Protein AF-A0A7Y2RGW2-F1 (afdb_monomer)

Sequence (278 aa):
TKELFIKDKVDNDNQGFDALFLGTKSKTKTFSYKGVERTVNTKHEGIRGIRLSQHLSGTGTTEFWDSTENKWSLNAWLSKYRTLDDNGTRLTLGNGTGSLITSSNINSIDVCKPTHVVIALGMNDGGTLAQYKQMIDTIRAEFPEVIIGIVVMPVAGTYFPSLHPNCSPNSIFWNNHDNIISKRNQQYNLLKMLQENYPETEEENNVYVIPFFHTAPTAESIAGRKSNLPDADYSSALGSQHFEHFGWGANIHTNGLGHINWGYQLYSWIKWTIAKFV

Secondary structure (DSSP, 8-state):
-HHHHHHHHHHTTT-S---PPPBSEEEEEEEEETTEEEEEEEEE---TT--HHHHHHT-SS-TTEETTTTEE-HHHHHHHH--B-TTSPBPPTTTT--TT--TTTTTT-B----SEEEE---TTT---HHHHHHHHHHHHHH-TT-EEEEE---SS-B--TTT-TTS-TTSHHHH--SSS--HHHHHHHHHHHHHHHS-GGGGGGTEEEE-HHHHSBHHHHBSEEE---GGGGS--TTS-TTEEE-SS-TTT-B-HHHHHHHHHHHHHHHHHHHHTT-

Nearest PDB structures (foldseek):
  1ese-assembly1_A  TM=5.613E-01  e=4.671E-02  Streptomyces scabiei
  6aim-assembly1_A  TM=2.314E-01  e=2.199E+00  Saccharomyces cerevisiae S288C
  6rla-assembly1_B  TM=2.923E-01  e=5.324E+00  Homo sapiens
  6sc2-assembly1_A  TM=2.923E-01  e=5.324E+00  Homo sapiens
  6sc2-assembly1_B  TM=2.923E-01  e=5.324E+00  Homo sapiens

InterPro domains:
  IPR036514 SGNH hydrolase superfamily [G3DSA:3.40.50.1110] (53-275)

Foldseek 3Di:
DQVVQVLVCVVVVNDDDHDAAFALDKDKDWDDDPRDIDIDIHHDDDDPLDALVCLAQVPDPHLQADPVVRGRAPVSNQQAAPQAEPVQHGDDPPGSGHPPDDPVRSVNGRDYDAQEDEAAHQLNPGDDPVSVVRVVVRCCVRPVRHAYEYEQAALFADDDCVVCVLADCQACLNDVPDPPDQSRVSSVVNLVNCCVVCPPVCVVSNYYHQPLRHQQPGVQFFQWAFDPDPCLVDDDPRSNRRIGHHDDDSSRHTHPRSVVRVVVSVVVVVRVVVVVVD

Structure (mmCIF, N/CA/C/O backbone):
data_AF-A0A7Y2RGW2-F1
#
_entry.id   AF-A0A7Y2RGW2-F1
#
loop_
_atom_site.group_PDB
_atom_site.id
_atom_site.type_symbol
_atom_site.label_atom_id
_atom_site.label_alt_id
_atom_site.label_comp_id
_atom_site.label_asym_id
_atom_site.label_entity_id
_atom_site.label_seq_id
_atom_site.pdbx_PDB_ins_code
_atom_site.Cartn_x
_atom_site.Cartn_y
_atom_site.Cartn_z
_atom_site.occupancy
_atom_site.B_iso_or_equiv
_atom_site.auth_seq_id
_atom_site.auth_comp_id
_atom_site.auth_asym_id
_atom_site.auth_atom_id
_atom_site.pdbx_PDB_model_num
ATOM 1 N N . THR A 1 1 ? -6.158 -8.650 -3.470 1.00 90.81 1 THR A N 1
ATOM 2 C CA . THR A 1 1 ? -5.905 -8.919 -2.039 1.00 90.81 1 THR A CA 1
ATOM 3 C C . THR A 1 1 ? -7.166 -9.319 -1.284 1.00 90.81 1 THR A C 1
ATOM 5 O O . THR A 1 1 ? -7.289 -10.499 -1.017 1.00 90.81 1 THR A O 1
ATOM 8 N N . LYS A 1 2 ? -8.148 -8.438 -1.005 1.00 93.75 2 LYS A N 1
ATOM 9 C CA . LYS A 1 2 ? -9.373 -8.813 -0.244 1.00 93.75 2 LYS A CA 1
ATOM 10 C C . LYS A 1 2 ? -10.148 -10.010 -0.819 1.00 93.75 2 LYS A C 1
ATOM 12 O O . LYS A 1 2 ? -10.588 -10.873 -0.075 1.00 93.75 2 LYS A O 1
ATOM 17 N N . GLU A 1 3 ? -10.259 -10.085 -2.146 1.00 94.62 3 GLU A N 1
ATOM 18 C CA . GLU A 1 3 ? -10.842 -11.244 -2.840 1.00 94.62 3 GLU A CA 1
ATOM 19 C C . GLU A 1 3 ? -10.151 -12.570 -2.467 1.00 94.62 3 GLU A C 1
ATOM 21 O O . GLU A 1 3 ? -10.830 -13.579 -2.328 1.00 94.62 3 GLU A O 1
ATOM 26 N N . LEU A 1 4 ? -8.828 -12.572 -2.268 1.00 95.12 4 LEU A N 1
ATOM 27 C CA . LEU A 1 4 ? -8.057 -13.775 -1.932 1.00 95.12 4 LEU A CA 1
ATOM 28 C C . LEU A 1 4 ? -8.341 -14.242 -0.499 1.00 95.12 4 LEU A C 1
ATOM 30 O O . LEU A 1 4 ? -8.597 -15.419 -0.305 1.00 95.12 4 LEU A O 1
ATOM 34 N N . PHE A 1 5 ? -8.428 -13.323 0.471 1.00 95.25 5 PHE A N 1
ATOM 35 C CA . PHE A 1 5 ? -8.866 -13.658 1.837 1.00 95.25 5 PHE A CA 1
ATOM 36 C C . PHE A 1 5 ? -10.265 -14.290 1.864 1.00 95.25 5 PHE A C 1
ATOM 38 O O . PHE A 1 5 ? -10.515 -15.233 2.606 1.00 95.25 5 PHE A O 1
ATOM 45 N N . ILE A 1 6 ? -11.180 -13.812 1.018 1.00 94.75 6 ILE A N 1
ATOM 46 C CA . ILE A 1 6 ? -12.520 -14.403 0.912 1.00 94.75 6 ILE A CA 1
ATOM 47 C C . ILE A 1 6 ? -12.467 -15.805 0.301 1.00 94.75 6 ILE A C 1
ATOM 49 O O . ILE A 1 6 ? -13.172 -16.690 0.780 1.00 94.75 6 ILE A O 1
ATOM 53 N N . LYS A 1 7 ? -11.660 -16.015 -0.747 1.00 95.12 7 LYS A N 1
ATOM 54 C CA . LYS A 1 7 ? -11.477 -17.347 -1.345 1.00 95.12 7 LYS A CA 1
ATOM 55 C C . LYS A 1 7 ? -10.909 -18.327 -0.322 1.00 95.12 7 LYS A C 1
ATOM 57 O O . LYS A 1 7 ? -11.505 -19.380 -0.143 1.00 95.12 7 LYS A O 1
ATOM 62 N N . ASP A 1 8 ? -9.886 -17.921 0.425 1.00 94.81 8 ASP A N 1
ATOM 63 C CA . ASP A 1 8 ? -9.309 -18.707 1.519 1.00 94.81 8 ASP A CA 1
ATOM 64 C C . ASP A 1 8 ? -10.347 -19.136 2.553 1.00 94.81 8 ASP A C 1
ATOM 66 O O . ASP A 1 8 ? -10.422 -20.311 2.895 1.00 94.81 8 ASP A O 1
ATOM 70 N N . LYS A 1 9 ? -11.182 -18.203 3.030 1.00 93.88 9 LYS A N 1
ATOM 71 C CA . LYS A 1 9 ? -12.251 -18.536 3.981 1.00 93.88 9 LYS A CA 1
ATOM 72 C C . LYS A 1 9 ? -13.235 -19.529 3.375 1.00 93.88 9 LYS A C 1
ATOM 74 O O . LYS A 1 9 ? -13.605 -20.494 4.027 1.00 93.88 9 LYS A O 1
ATOM 79 N N . VAL A 1 10 ? -13.642 -19.328 2.122 1.00 94.94 10 VAL A N 1
ATOM 80 C CA . VAL A 1 10 ? -14.536 -20.261 1.413 1.00 94.94 10 VAL A CA 1
ATOM 81 C C . VAL A 1 10 ? -13.891 -21.638 1.208 1.00 94.94 10 VAL A C 1
ATOM 83 O O . VAL A 1 10 ? -14.595 -22.645 1.143 1.00 94.94 10 VAL A O 1
ATOM 86 N N . ASP A 1 11 ? -12.570 -21.701 1.081 1.00 95.69 11 ASP A N 1
ATOM 87 C CA . ASP A 1 11 ? -11.820 -22.951 0.965 1.00 95.69 11 ASP A CA 1
ATOM 88 C C . ASP A 1 11 ? -11.615 -23.657 2.308 1.00 95.69 11 ASP A C 1
ATOM 90 O O . ASP A 1 11 ? -11.359 -24.857 2.316 1.00 95.69 11 ASP A O 1
ATOM 94 N N . ASN A 1 12 ? -11.804 -22.944 3.418 1.00 94.75 12 ASN A N 1
ATOM 95 C CA . ASN A 1 12 ? -11.597 -23.425 4.778 1.00 94.75 12 ASN A CA 1
ATOM 96 C C . ASN A 1 12 ? -12.884 -23.345 5.624 1.00 94.75 12 ASN A C 1
ATOM 98 O O . ASN A 1 12 ? -12.873 -22.844 6.745 1.00 94.75 12 ASN A O 1
ATOM 102 N N . ASP A 1 13 ? -14.023 -23.762 5.061 1.00 94.44 13 ASP A N 1
ATOM 103 C CA . ASP A 1 13 ? -15.325 -23.842 5.750 1.00 94.44 13 ASP A CA 1
ATOM 104 C C . ASP A 1 13 ? -15.770 -22.541 6.453 1.00 94.44 13 ASP A C 1
ATOM 106 O O . ASP A 1 13 ? -16.363 -22.537 7.531 1.00 94.44 13 ASP A O 1
ATOM 110 N N . ASN A 1 14 ? -15.497 -21.404 5.809 1.00 91.44 14 ASN A N 1
ATOM 111 C CA . ASN A 1 14 ? -15.703 -20.034 6.296 1.00 91.44 14 ASN A CA 1
ATOM 112 C C . ASN A 1 14 ? -14.871 -19.643 7.531 1.00 91.44 14 ASN A C 1
ATOM 114 O O . ASN A 1 14 ? -15.116 -18.585 8.118 1.00 91.44 14 ASN A O 1
ATOM 118 N N . GLN A 1 15 ? -13.855 -20.429 7.887 1.00 90.88 15 GLN A N 1
ATOM 119 C CA . GLN A 1 15 ? -12.881 -20.111 8.928 1.00 90.88 15 GLN A CA 1
ATOM 120 C C . GLN A 1 15 ? -11.637 -19.432 8.343 1.00 90.88 15 GLN A C 1
ATOM 122 O O . GLN A 1 15 ? -11.197 -19.737 7.235 1.00 90.88 15 GLN A O 1
ATOM 127 N N . GLY A 1 16 ? -11.031 -18.521 9.105 1.00 86.88 16 GLY A N 1
ATOM 128 C CA . GLY A 1 16 ? -9.801 -17.824 8.726 1.00 86.88 16 GLY A CA 1
ATOM 129 C C . GLY A 1 16 ? -9.876 -16.317 8.949 1.00 86.88 16 GLY A C 1
ATOM 130 O O . GLY A 1 16 ? -10.818 -15.805 9.554 1.00 86.88 16 GLY A O 1
ATOM 131 N N . PHE A 1 17 ? -8.868 -15.606 8.448 1.00 87.94 17 PHE A N 1
ATOM 132 C CA . PHE A 1 17 ? -8.722 -14.167 8.654 1.00 87.94 17 PHE A CA 1
ATOM 133 C C . PHE A 1 17 ? -9.550 -13.346 7.665 1.00 87.94 17 PHE A C 1
ATOM 135 O O . PHE A 1 17 ? -9.605 -13.648 6.471 1.00 87.94 17 PHE A O 1
ATOM 142 N N . ASP A 1 18 ? -10.134 -12.256 8.158 1.00 86.19 18 ASP A N 1
ATOM 143 C CA . ASP A 1 18 ? -10.669 -11.189 7.319 1.00 86.19 18 ASP A CA 1
ATOM 144 C C . ASP A 1 18 ? -9.624 -10.091 7.110 1.00 86.19 18 ASP A C 1
ATOM 146 O O . ASP A 1 18 ? -8.778 -9.832 7.962 1.00 86.19 18 ASP A O 1
ATOM 150 N N . ALA A 1 19 ? -9.709 -9.411 5.965 1.00 90.56 19 ALA A N 1
ATOM 151 C CA . ALA A 1 19 ? -8.876 -8.254 5.664 1.00 90.56 19 ALA A CA 1
ATOM 152 C C . ALA A 1 19 ? -9.739 -7.007 5.460 1.00 90.56 19 ALA A C 1
ATOM 154 O O . ALA A 1 19 ? -10.485 -6.882 4.474 1.00 90.56 19 ALA A O 1
ATOM 155 N N . LEU A 1 20 ? -9.598 -6.062 6.386 1.00 92.56 20 LEU A N 1
ATOM 156 C CA . LEU A 1 20 ? -10.153 -4.724 6.277 1.00 92.56 20 LEU A CA 1
ATOM 157 C C . LEU A 1 20 ? -9.101 -3.789 5.672 1.00 92.56 20 LEU A C 1
ATOM 159 O O . LEU A 1 20 ? -7.997 -3.656 6.187 1.00 92.56 20 LEU A O 1
ATOM 163 N N . PHE A 1 21 ? -9.453 -3.141 4.563 1.00 94.25 21 PHE A N 1
ATOM 164 C CA . PHE A 1 21 ? -8.614 -2.116 3.947 1.00 94.25 21 PHE A CA 1
ATOM 165 C C . PHE A 1 21 ? -9.138 -0.757 4.370 1.00 94.25 21 PHE A C 1
ATOM 167 O O . PHE A 1 21 ? -10.346 -0.537 4.286 1.00 94.25 21 PHE A O 1
ATOM 174 N N . LEU A 1 22 ? -8.233 0.120 4.798 1.00 95.50 22 LEU A N 1
ATOM 175 C CA . LEU A 1 22 ? -8.578 1.392 5.416 1.00 95.50 22 LEU A CA 1
ATOM 176 C C . LEU A 1 22 ? -8.459 2.547 4.419 1.00 95.50 22 LEU A C 1
ATOM 178 O O . LEU A 1 22 ? -7.581 2.542 3.553 1.00 95.50 22 LEU A O 1
ATOM 182 N N . GLY A 1 23 ? -9.351 3.532 4.508 1.00 94.81 23 GLY A N 1
ATOM 183 C CA . GLY A 1 23 ? -9.359 4.645 3.563 1.00 94.81 23 GLY A CA 1
ATOM 184 C C . GLY A 1 23 ? -10.665 5.421 3.479 1.00 94.81 23 GLY A C 1
ATOM 185 O O . GLY A 1 23 ? -11.739 4.921 3.822 1.00 94.81 23 GLY A O 1
ATOM 186 N N . THR A 1 24 ? -10.566 6.627 2.922 1.00 93.25 24 THR A N 1
ATOM 187 C CA . THR A 1 24 ? -11.726 7.459 2.566 1.00 93.25 24 THR A CA 1
ATOM 188 C C . THR A 1 24 ? -12.242 7.172 1.153 1.00 93.25 24 THR A C 1
ATOM 190 O O . THR A 1 24 ? -13.408 7.413 0.841 1.00 93.25 24 THR A O 1
ATOM 193 N N . LYS A 1 25 ? -11.394 6.609 0.284 1.00 92.31 25 LYS A N 1
ATOM 194 C CA . LYS A 1 25 ? -11.722 6.274 -1.109 1.00 92.31 25 LYS A CA 1
ATOM 195 C C . LYS A 1 25 ? -12.093 4.812 -1.205 1.00 92.31 25 LYS A C 1
ATOM 197 O O . LYS A 1 25 ? -11.559 3.990 -0.468 1.00 92.31 25 LYS A O 1
ATOM 202 N N . SER A 1 26 ? -12.971 4.457 -2.142 1.00 93.06 26 SER A N 1
ATOM 203 C CA . SER A 1 26 ? -13.419 3.073 -2.291 1.00 93.06 26 SER A CA 1
ATOM 204 C C . SER A 1 26 ? -13.401 2.571 -3.730 1.00 93.06 26 SER A C 1
ATOM 206 O O . SER A 1 26 ? -13.488 3.332 -4.696 1.00 93.06 26 SER A O 1
ATOM 208 N N . LYS A 1 27 ? -13.264 1.252 -3.860 1.00 91.75 27 LYS A N 1
ATOM 209 C CA . LYS A 1 27 ? -13.467 0.504 -5.100 1.00 91.75 27 LYS A CA 1
ATOM 210 C C . LYS A 1 27 ? -14.294 -0.734 -4.795 1.00 91.75 27 LYS A C 1
ATOM 212 O O . LYS A 1 27 ? -14.083 -1.381 -3.770 1.00 91.75 27 LYS A O 1
ATOM 217 N N . THR A 1 28 ? -15.206 -1.051 -5.707 1.00 93.81 28 THR A N 1
ATOM 218 C CA . THR A 1 28 ? -16.066 -2.230 -5.626 1.00 93.81 28 THR A CA 1
ATOM 219 C C . THR A 1 28 ? -15.807 -3.134 -6.819 1.00 93.81 28 THR A C 1
ATOM 221 O O . THR A 1 28 ? -15.631 -2.651 -7.938 1.00 93.81 28 THR A O 1
ATOM 224 N N . LYS A 1 29 ? -15.794 -4.441 -6.577 1.00 93.44 29 LYS A N 1
ATOM 225 C CA . LYS A 1 29 ? -15.751 -5.475 -7.608 1.00 93.44 29 LYS A CA 1
ATOM 226 C C . LYS A 1 29 ? -16.685 -6.612 -7.208 1.00 93.44 29 LYS A C 1
ATOM 228 O O . LYS A 1 29 ? -16.725 -6.986 -6.038 1.00 93.44 29 LYS A O 1
ATOM 233 N N . THR A 1 30 ? -17.363 -7.188 -8.188 1.00 96.44 30 THR A N 1
ATOM 234 C CA . THR A 1 30 ? -18.119 -8.433 -8.034 1.00 96.44 30 THR A CA 1
ATOM 235 C C . THR A 1 30 ? -17.354 -9.571 -8.703 1.00 96.44 30 THR A C 1
ATOM 237 O O . THR A 1 30 ? -16.711 -9.373 -9.736 1.00 96.44 30 THR A O 1
ATOM 240 N N . PHE A 1 31 ? -17.360 -10.751 -8.090 1.00 94.94 31 PHE A N 1
ATOM 241 C CA . PHE A 1 31 ? -16.740 -11.959 -8.630 1.00 94.94 31 PHE A CA 1
ATOM 242 C C . PHE A 1 31 ? -17.535 -13.199 -8.218 1.00 94.94 31 PHE A C 1
ATOM 244 O O . PHE A 1 31 ? -18.199 -13.209 -7.185 1.00 94.94 31 PHE A O 1
ATOM 251 N N . SER A 1 32 ? -17.439 -14.263 -9.012 1.00 97.06 32 SER A N 1
ATOM 252 C CA . SER A 1 32 ? -18.016 -15.568 -8.683 1.00 97.06 32 SER A CA 1
ATOM 253 C C . SER A 1 32 ? -16.927 -16.531 -8.221 1.00 97.06 32 SER A C 1
ATOM 255 O O . SER A 1 32 ? -15.864 -16.616 -8.837 1.00 97.06 32 SER A O 1
ATOM 257 N N . TYR A 1 33 ? -17.185 -17.264 -7.138 1.00 97.06 33 TYR A N 1
ATOM 258 C CA . TYR A 1 33 ? -16.298 -18.319 -6.643 1.00 97.06 33 TYR A CA 1
ATOM 259 C C . TYR A 1 33 ? -17.115 -19.461 -6.036 1.00 97.06 33 TYR A C 1
ATOM 261 O O . TYR A 1 33 ? -18.033 -19.209 -5.249 1.00 97.06 33 TYR A O 1
ATOM 269 N N . LYS A 1 34 ? -16.805 -20.703 -6.441 1.00 95.94 34 LYS A N 1
ATOM 270 C CA . LYS A 1 34 ? -17.571 -21.923 -6.113 1.00 95.94 34 LYS A CA 1
ATOM 271 C C . LYS A 1 34 ? -19.090 -21.750 -6.285 1.00 95.94 34 LYS A C 1
ATOM 273 O O . LYS A 1 34 ? -19.867 -22.037 -5.383 1.00 95.94 34 LYS A O 1
ATOM 278 N N . GLY A 1 35 ? -19.504 -21.214 -7.435 1.00 95.19 35 GLY A N 1
ATOM 279 C CA . GLY A 1 35 ? -20.920 -21.059 -7.796 1.00 95.19 35 GLY A CA 1
ATOM 280 C C . GLY A 1 35 ? -21.688 -19.962 -7.049 1.00 95.19 35 GLY A C 1
ATOM 281 O O . GLY A 1 35 ? -22.883 -19.818 -7.274 1.00 95.19 35 GLY A O 1
ATOM 282 N N . VAL A 1 36 ? -21.030 -19.175 -6.190 1.00 96.56 36 VAL A N 1
ATOM 283 C CA . VAL A 1 36 ? -21.671 -18.087 -5.437 1.00 96.56 36 VAL A CA 1
ATOM 284 C C . VAL A 1 36 ? -21.041 -16.746 -5.812 1.00 96.56 36 VAL A C 1
ATOM 286 O O . VAL A 1 36 ? -19.813 -16.591 -5.805 1.00 96.56 36 VAL A O 1
ATOM 289 N N . GLU A 1 37 ? -21.889 -15.772 -6.132 1.00 97.69 37 GLU A N 1
ATOM 290 C CA . GLU A 1 37 ? -21.484 -14.397 -6.407 1.00 97.69 37 GLU A CA 1
ATOM 291 C C . GLU A 1 37 ? -21.156 -13.658 -5.105 1.00 97.69 37 GLU A C 1
ATOM 293 O O . GLU A 1 37 ? -21.841 -13.798 -4.092 1.00 97.69 37 GLU A O 1
ATOM 298 N N . ARG A 1 38 ? -20.072 -12.882 -5.117 1.00 95.00 38 ARG A N 1
ATOM 299 C CA . ARG A 1 38 ? -19.617 -12.078 -3.983 1.00 95.00 38 ARG A CA 1
ATOM 300 C C . ARG A 1 38 ? -19.208 -10.695 -4.444 1.00 95.00 38 ARG A C 1
ATOM 302 O O . ARG A 1 38 ? -18.541 -10.535 -5.465 1.00 95.00 38 ARG A O 1
ATOM 309 N N . THR A 1 39 ? -19.531 -9.706 -3.623 1.00 95.06 39 THR A N 1
ATOM 310 C CA . THR A 1 39 ? -19.126 -8.316 -3.826 1.00 95.06 39 THR A CA 1
ATOM 311 C C . THR A 1 39 ? -18.072 -7.942 -2.797 1.00 95.06 39 THR A C 1
ATOM 313 O O . THR A 1 39 ? -18.271 -8.097 -1.595 1.00 95.06 39 THR A O 1
ATOM 316 N N . VAL A 1 40 ? -16.940 -7.425 -3.267 1.00 93.56 40 VAL A N 1
ATOM 317 C CA . VAL A 1 40 ? -15.887 -6.855 -2.425 1.00 93.56 40 VAL A CA 1
ATOM 318 C C . VAL A 1 40 ? -15.871 -5.348 -2.562 1.00 93.56 40 VAL A C 1
ATOM 320 O O . VAL A 1 40 ? -15.752 -4.820 -3.664 1.00 93.56 40 VAL A O 1
ATOM 323 N N . ASN A 1 41 ? -15.919 -4.660 -1.425 1.00 92.56 41 ASN A N 1
ATOM 324 C CA . ASN A 1 41 ? -15.543 -3.258 -1.317 1.00 92.56 41 ASN A CA 1
ATOM 325 C C . ASN A 1 41 ? -14.206 -3.156 -0.572 1.00 92.56 41 ASN A C 1
ATOM 327 O O . ASN A 1 41 ? -14.021 -3.775 0.483 1.00 92.56 41 ASN A O 1
ATOM 331 N N . THR A 1 42 ? -13.272 -2.402 -1.137 1.00 92.94 42 THR A N 1
ATOM 332 C CA . THR A 1 42 ? -11.979 -2.079 -0.524 1.00 92.94 42 THR A CA 1
ATOM 333 C C . THR A 1 42 ? -11.860 -0.578 -0.369 1.00 92.94 42 THR A C 1
ATOM 335 O O . THR A 1 42 ? -12.203 0.150 -1.310 1.00 92.94 42 THR A O 1
ATOM 338 N N . LYS A 1 43 ? -11.316 -0.121 0.761 1.00 93.94 43 LYS A N 1
ATOM 339 C CA . LYS A 1 43 ? -10.912 1.272 0.922 1.00 93.94 43 LYS A CA 1
ATOM 340 C C . LYS A 1 43 ? -9.424 1.459 0.665 1.00 93.94 43 LYS A C 1
ATOM 342 O O . LYS A 1 43 ? -8.667 0.495 0.645 1.00 93.94 43 LYS A O 1
ATOM 347 N N . HIS A 1 44 ? -9.029 2.686 0.382 1.00 91.25 44 HIS A N 1
ATOM 348 C CA . HIS A 1 44 ? -7.630 3.073 0.264 1.00 91.25 44 HIS A CA 1
ATOM 349 C C . HIS A 1 44 ? -7.496 4.568 0.512 1.00 91.25 44 HIS A C 1
ATOM 351 O O . HIS A 1 44 ? -8.447 5.329 0.310 1.00 91.25 44 HIS A O 1
ATOM 357 N N . GLU A 1 45 ? -6.294 4.980 0.887 1.00 89.00 45 GLU A N 1
ATOM 358 C CA . GLU A 1 45 ? -5.898 6.376 0.868 1.00 89.00 45 GLU A CA 1
ATOM 359 C C . GLU A 1 45 ? -4.738 6.539 -0.109 1.00 89.00 45 GLU A C 1
ATOM 361 O O . GLU A 1 45 ? -3.761 5.795 -0.071 1.00 89.00 45 GLU A O 1
ATOM 366 N N . GLY A 1 46 ? -4.878 7.463 -1.052 1.00 80.00 46 GLY A N 1
ATOM 367 C CA . GLY A 1 46 ? -3.905 7.614 -2.128 1.00 80.00 46 GLY A CA 1
ATOM 368 C C . GLY A 1 46 ? -4.152 8.881 -2.919 1.00 80.00 46 GLY A C 1
ATOM 369 O O . GLY A 1 46 ? -5.268 9.133 -3.374 1.00 80.00 46 GLY A O 1
ATOM 370 N N . ILE A 1 47 ? -3.117 9.696 -3.083 1.00 81.81 47 ILE A N 1
ATOM 371 C CA . ILE A 1 47 ? -3.204 10.988 -3.763 1.00 81.81 47 ILE A CA 1
ATOM 372 C C . ILE A 1 47 ? -2.409 10.891 -5.060 1.00 81.81 47 ILE A C 1
ATOM 374 O O . ILE A 1 47 ? -1.251 10.478 -5.085 1.00 81.81 47 ILE A O 1
ATOM 378 N N . ARG A 1 48 ? -3.054 11.229 -6.175 1.00 83.12 48 ARG A N 1
ATOM 379 C CA . ARG A 1 48 ? -2.424 11.145 -7.492 1.00 83.12 48 ARG A CA 1
ATOM 380 C C . ARG A 1 48 ? -1.311 12.185 -7.610 1.00 83.12 48 ARG A C 1
ATOM 382 O O . ARG A 1 48 ? -1.527 13.352 -7.310 1.00 83.12 48 ARG A O 1
ATOM 389 N N . GLY A 1 49 ? -0.157 11.759 -8.121 1.00 83.06 49 GLY A N 1
ATOM 390 C CA . GLY 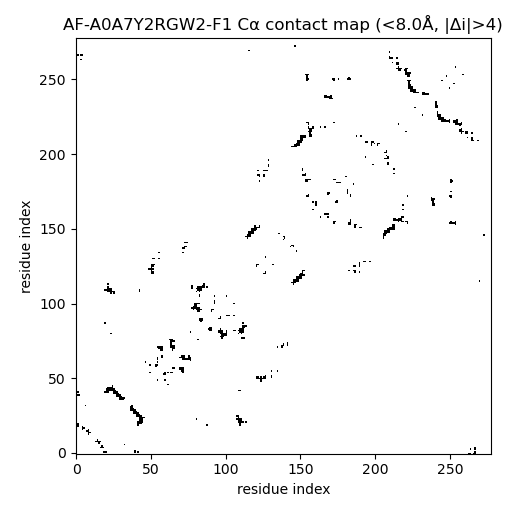A 1 49 ? 0.953 12.650 -8.476 1.00 83.06 49 GLY A CA 1
ATOM 391 C C . GLY A 1 49 ? 1.744 13.209 -7.293 1.00 83.06 49 GLY A C 1
ATOM 392 O O . GLY A 1 49 ? 2.622 14.037 -7.508 1.00 83.06 49 GLY A O 1
ATOM 393 N N . ILE A 1 50 ? 1.465 12.764 -6.065 1.00 86.75 50 ILE A N 1
ATOM 394 C CA . ILE A 1 50 ? 2.186 13.240 -4.887 1.00 86.75 50 ILE A CA 1
ATOM 395 C C . ILE A 1 50 ? 3.515 12.500 -4.707 1.00 86.75 50 ILE A C 1
ATOM 397 O O . ILE A 1 50 ? 3.620 11.291 -4.947 1.00 86.75 50 ILE A O 1
ATOM 401 N N . ARG A 1 51 ? 4.542 13.241 -4.301 1.00 89.50 51 ARG A N 1
ATOM 402 C CA . ARG A 1 51 ? 5.887 12.741 -3.994 1.00 89.50 51 ARG A CA 1
ATOM 403 C C . ARG A 1 51 ? 5.979 12.335 -2.522 1.00 89.50 51 ARG A C 1
ATOM 405 O O . ARG A 1 51 ? 5.246 12.860 -1.685 1.00 89.50 51 ARG A O 1
ATOM 412 N N . LEU A 1 52 ? 6.928 11.458 -2.184 1.00 91.06 52 LEU A N 1
ATOM 413 C CA . LEU A 1 52 ? 7.204 11.102 -0.784 1.00 91.06 52 LEU A CA 1
ATOM 414 C C . LEU A 1 52 ? 7.557 12.344 0.052 1.00 91.06 52 LEU A C 1
ATOM 416 O O . LEU A 1 52 ? 7.028 12.529 1.144 1.00 91.06 52 LEU A O 1
ATOM 420 N N . SER A 1 53 ? 8.383 13.237 -0.496 1.00 91.38 53 SER A N 1
ATOM 421 C CA . SER A 1 53 ? 8.742 14.502 0.153 1.00 91.38 53 SER A CA 1
ATOM 422 C C . SER A 1 53 ? 7.529 15.377 0.466 1.00 91.38 53 SER A C 1
ATOM 424 O O . SER A 1 53 ? 7.459 15.935 1.551 1.00 91.38 53 SER A O 1
ATOM 426 N N . GLN A 1 54 ? 6.556 15.448 -0.444 1.00 91.00 54 GLN A N 1
ATOM 427 C CA . GLN A 1 54 ? 5.334 16.236 -0.263 1.00 91.00 54 GLN A CA 1
ATOM 428 C C . GLN A 1 54 ? 4.436 15.671 0.838 1.00 91.00 54 GLN A C 1
ATOM 430 O O . GLN A 1 54 ? 3.859 16.438 1.605 1.00 91.00 54 GLN A O 1
ATOM 435 N N . HIS A 1 55 ? 4.357 14.340 0.955 1.00 89.06 55 HIS A N 1
ATOM 436 C CA . HIS A 1 55 ? 3.698 13.698 2.093 1.00 89.06 55 HIS A CA 1
ATOM 437 C C . HIS A 1 55 ? 4.349 14.092 3.422 1.00 89.06 55 HIS A C 1
ATOM 439 O O . HIS A 1 55 ? 3.635 14.390 4.374 1.00 89.06 55 HIS A O 1
ATOM 445 N N . LEU A 1 56 ? 5.683 14.108 3.476 1.00 91.88 56 LEU A N 1
ATOM 446 C CA . LEU A 1 56 ? 6.443 14.394 4.696 1.00 91.88 56 LEU A CA 1
ATOM 447 C C . LEU A 1 56 ? 6.473 15.874 5.079 1.00 91.88 56 LEU A C 1
ATOM 449 O O . LEU A 1 56 ? 6.587 16.182 6.259 1.00 91.88 56 LEU A O 1
ATOM 453 N N . SER A 1 57 ? 6.385 16.778 4.103 1.00 88.50 57 SER A N 1
ATOM 454 C CA . SER A 1 57 ? 6.399 18.228 4.324 1.00 88.50 57 SER A CA 1
ATOM 455 C C . SER A 1 57 ? 5.007 18.859 4.368 1.00 88.50 57 SER A C 1
ATOM 457 O O . SER A 1 57 ? 4.910 20.078 4.471 1.00 88.50 57 SER A O 1
ATOM 459 N N . GLY A 1 58 ? 3.941 18.073 4.179 1.00 82.81 58 GLY A N 1
ATOM 460 C CA . GLY A 1 58 ? 2.564 18.574 4.179 1.00 82.81 58 GLY A CA 1
ATOM 461 C C . GLY A 1 58 ? 2.219 19.483 3.004 1.00 82.81 58 GLY A C 1
ATOM 462 O O . GLY A 1 58 ? 1.210 20.185 3.036 1.00 82.81 58 GLY A O 1
ATOM 463 N N . THR A 1 59 ? 3.050 19.504 1.958 1.00 75.75 59 THR A N 1
ATOM 464 C CA . THR A 1 59 ? 2.831 20.373 0.800 1.00 75.75 59 THR A CA 1
ATOM 465 C C . THR A 1 59 ? 1.887 19.673 -0.177 1.00 75.75 59 THR A C 1
ATOM 467 O O . THR A 1 59 ? 2.276 18.796 -0.944 1.00 75.75 59 THR A O 1
ATOM 470 N N . GLY A 1 60 ? 0.607 20.046 -0.126 1.00 64.69 60 GLY A N 1
ATOM 471 C CA . GLY A 1 60 ? -0.481 19.441 -0.902 1.00 64.69 60 GLY A CA 1
ATOM 472 C C . GLY A 1 60 ? -1.658 19.045 -0.008 1.00 64.69 60 GLY A C 1
ATOM 473 O O . GLY A 1 60 ? -1.561 19.087 1.214 1.00 64.69 60 GLY A O 1
ATOM 474 N N . THR A 1 61 ? -2.787 18.642 -0.592 1.00 66.06 61 THR A N 1
ATOM 475 C CA . THR A 1 61 ? -3.892 18.022 0.163 1.00 66.06 61 THR A CA 1
ATOM 476 C C . THR A 1 61 ? -3.449 16.651 0.660 1.00 66.06 61 THR A C 1
ATOM 478 O O . THR A 1 61 ? -3.596 15.670 -0.069 1.00 66.06 61 THR A O 1
ATOM 481 N N . THR A 1 62 ? -2.862 16.576 1.858 1.00 73.94 62 THR A N 1
ATOM 482 C CA . THR A 1 62 ? -2.461 15.300 2.463 1.00 73.94 62 THR A CA 1
ATOM 483 C C . THR A 1 62 ? -3.324 14.999 3.682 1.00 73.94 62 THR A C 1
ATOM 485 O O . THR A 1 62 ? -3.309 15.713 4.682 1.00 73.94 62 THR A O 1
ATOM 488 N N . GLU A 1 63 ? -4.108 13.924 3.589 1.00 86.69 63 GLU A N 1
ATOM 489 C CA . GLU A 1 63 ? -5.048 13.527 4.648 1.00 86.69 63 GLU A CA 1
ATOM 490 C C . GLU A 1 63 ? -4.339 13.207 5.974 1.00 86.69 63 GLU A C 1
ATOM 492 O O . GLU A 1 63 ? -4.894 13.396 7.058 1.00 86.69 63 GLU A O 1
ATOM 497 N N . PHE A 1 64 ? -3.070 12.815 5.870 1.00 92.12 64 PHE A N 1
ATOM 498 C CA . PHE A 1 64 ? -2.167 12.470 6.963 1.00 92.12 64 PHE A CA 1
ATOM 499 C C . PHE A 1 64 ? -1.413 13.664 7.558 1.00 92.12 64 PHE A C 1
ATOM 501 O O . PHE A 1 64 ? -0.601 13.462 8.450 1.00 92.12 64 PHE A O 1
ATOM 508 N N . TRP A 1 65 ? -1.613 14.897 7.082 1.00 92.88 65 TRP A N 1
ATOM 509 C CA . TRP A 1 65 ? -0.901 16.034 7.667 1.00 92.88 65 TRP A CA 1
ATOM 510 C C . TRP A 1 65 ? -1.407 16.361 9.068 1.00 92.88 65 TRP A C 1
ATOM 512 O O . TRP A 1 65 ? -2.605 16.610 9.251 1.00 92.88 65 TRP A O 1
ATOM 522 N N . ASP A 1 66 ? -0.488 16.418 10.025 1.00 93.62 66 ASP A N 1
ATOM 523 C CA . ASP A 1 66 ? -0.689 17.045 11.321 1.00 93.62 66 ASP A CA 1
ATOM 524 C C . ASP A 1 66 ? -0.218 18.500 11.247 1.00 93.62 66 ASP A C 1
ATOM 526 O O . ASP A 1 66 ? 0.979 18.781 11.177 1.00 93.62 66 ASP A O 1
ATOM 530 N N . SER A 1 67 ? -1.166 19.437 11.244 1.00 89.44 67 SER A N 1
ATOM 531 C CA . SER A 1 67 ? -0.861 20.869 11.224 1.00 89.44 67 SER A CA 1
ATOM 532 C C . SER A 1 67 ? -0.328 21.397 12.555 1.00 89.44 67 SER A C 1
ATOM 534 O O . SER A 1 67 ? 0.267 22.469 12.566 1.00 89.44 67 SER A O 1
ATOM 536 N N . THR A 1 68 ? -0.563 20.687 13.660 1.00 91.12 68 THR A N 1
ATOM 537 C CA . THR A 1 68 ? -0.121 21.091 15.000 1.00 91.12 68 THR A CA 1
ATOM 538 C C . THR A 1 68 ? 1.345 20.732 15.193 1.00 91.12 68 THR A C 1
ATOM 540 O O . THR A 1 68 ? 2.148 21.581 15.566 1.00 91.12 68 THR A O 1
ATOM 543 N N . GLU A 1 69 ? 1.700 19.491 14.862 1.00 91.00 69 GLU A N 1
ATOM 544 C CA . GLU A 1 69 ? 3.063 18.960 15.004 1.00 91.00 69 GLU A CA 1
ATOM 545 C C . GLU A 1 69 ? 3.913 19.134 13.732 1.00 91.00 69 GLU A C 1
ATOM 547 O O . GLU A 1 69 ? 5.086 18.766 13.705 1.00 91.00 69 GLU A O 1
ATOM 552 N N . ASN A 1 70 ? 3.327 19.688 12.662 1.00 91.12 70 ASN A N 1
ATOM 553 C CA . ASN A 1 70 ? 3.979 19.959 11.377 1.00 91.12 70 ASN A CA 1
ATOM 554 C C . ASN A 1 70 ? 4.687 18.718 10.794 1.00 91.12 70 ASN A C 1
ATOM 556 O O . ASN A 1 70 ? 5.843 18.780 10.361 1.00 91.12 70 ASN A O 1
ATOM 560 N N . LYS A 1 71 ? 3.990 17.574 10.808 1.00 92.69 71 LYS A N 1
ATOM 561 C CA . LYS A 1 71 ? 4.510 16.274 10.359 1.00 92.69 71 LYS A CA 1
ATOM 562 C C . LYS A 1 71 ? 3.439 15.424 9.678 1.00 92.69 71 LYS A C 1
ATOM 564 O O . LYS A 1 71 ? 2.240 15.612 9.872 1.00 92.69 71 LYS A O 1
ATOM 569 N N . TRP A 1 72 ? 3.876 14.434 8.906 1.00 93.50 72 TRP A N 1
ATOM 570 C CA . TRP A 1 72 ? 3.003 13.337 8.484 1.00 93.50 72 TRP A CA 1
ATOM 571 C C . TRP A 1 72 ? 2.620 12.486 9.704 1.00 93.50 72 TRP A C 1
ATOM 573 O O . TRP A 1 72 ? 3.487 12.191 10.516 1.00 93.50 72 TRP A O 1
ATOM 583 N N . SER A 1 73 ? 1.355 12.093 9.850 1.00 95.12 73 SER A N 1
ATOM 584 C CA . SER A 1 73 ? 0.845 11.389 11.031 1.00 95.12 73 SER A CA 1
ATOM 585 C C . SER A 1 73 ? -0.357 10.497 10.698 1.00 95.12 73 SER A C 1
ATOM 587 O O . SER A 1 73 ? -1.338 10.927 10.080 1.00 95.12 73 SER A O 1
ATOM 589 N N . LEU A 1 74 ? -0.314 9.246 11.163 1.00 95.38 74 LEU A N 1
ATOM 590 C CA . LEU A 1 74 ? -1.467 8.345 11.146 1.00 95.38 74 LEU A CA 1
ATOM 591 C C . LEU A 1 74 ? -2.487 8.754 12.209 1.00 95.38 74 LEU A C 1
ATOM 593 O O . LEU A 1 74 ? -3.687 8.684 11.948 1.00 95.38 74 LEU A O 1
ATOM 597 N N . ASN A 1 75 ? -2.037 9.230 13.372 1.00 96.69 75 ASN A N 1
ATOM 598 C CA . ASN A 1 75 ? -2.919 9.764 14.411 1.00 96.69 75 ASN A CA 1
ATOM 599 C C . ASN A 1 75 ? -3.743 10.958 13.913 1.00 96.69 75 ASN A C 1
ATOM 601 O O . ASN A 1 75 ? -4.949 11.005 14.158 1.00 96.69 75 ASN A O 1
ATOM 605 N N . ALA A 1 76 ? -3.140 11.881 13.157 1.00 95.56 76 ALA A N 1
ATOM 606 C CA . ALA A 1 76 ? -3.867 13.000 12.556 1.00 95.56 76 ALA A CA 1
ATOM 607 C C . ALA A 1 76 ? -4.888 12.543 11.503 1.00 95.56 76 ALA A C 1
ATOM 609 O O . ALA A 1 76 ? -5.944 13.153 11.345 1.00 95.56 76 ALA A O 1
ATOM 610 N N . TRP A 1 77 ? -4.603 11.462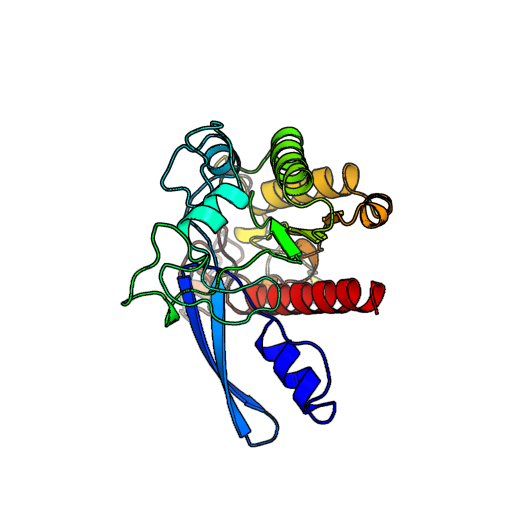 10.779 1.00 95.69 77 TRP A N 1
ATOM 611 C CA . TRP A 1 77 ? -5.564 10.874 9.848 1.00 95.69 77 TRP A CA 1
ATOM 612 C C . TRP A 1 77 ? -6.726 10.182 10.577 1.00 95.69 77 TRP A C 1
ATOM 614 O O . TRP A 1 77 ? -7.892 10.385 10.230 1.00 95.69 77 TRP A O 1
ATOM 624 N N . LEU A 1 78 ? -6.432 9.427 11.638 1.00 96.88 78 LEU A N 1
ATOM 625 C CA . LEU A 1 78 ? -7.434 8.778 12.486 1.00 96.88 78 LEU A CA 1
ATOM 626 C C . LEU A 1 78 ? -8.332 9.803 13.183 1.00 96.88 78 LEU A C 1
ATOM 628 O O . LEU A 1 78 ? -9.551 9.644 13.179 1.00 96.88 78 LEU A O 1
ATOM 632 N N . SER A 1 79 ? -7.766 10.884 13.723 1.00 96.75 79 SER A N 1
ATOM 633 C CA . SER A 1 79 ? -8.540 11.933 14.397 1.00 96.75 79 SER A CA 1
ATOM 634 C C . SER A 1 79 ? -9.532 12.629 13.464 1.00 96.75 79 SER A C 1
ATOM 636 O O . SER A 1 79 ? -10.570 13.099 13.924 1.00 96.75 79 SER A O 1
ATOM 638 N N . LYS A 1 80 ? -9.261 12.650 12.154 1.00 96.19 80 LYS A N 1
ATOM 639 C CA . LYS A 1 80 ? -10.165 13.183 11.127 1.00 96.19 80 LYS A CA 1
ATOM 640 C C . LYS A 1 80 ? -11.204 12.160 10.675 1.00 96.19 80 LYS A C 1
ATOM 642 O O . LYS A 1 80 ? -12.376 12.508 10.551 1.00 96.19 80 LYS A O 1
ATOM 647 N N . TYR A 1 81 ? -10.798 10.910 10.442 1.00 97.19 81 TYR A N 1
ATOM 648 C CA . TYR A 1 81 ? -11.591 9.961 9.651 1.00 97.19 81 TYR A CA 1
ATOM 649 C C . TYR A 1 81 ? -12.015 8.675 10.364 1.00 97.19 81 TYR A C 1
ATOM 651 O O . TYR A 1 81 ? -12.684 7.854 9.737 1.00 97.19 81 TYR A O 1
ATOM 659 N N . ARG A 1 82 ? -11.673 8.462 11.643 1.00 98.00 82 ARG A N 1
ATOM 660 C CA . ARG A 1 82 ? -12.026 7.222 12.358 1.00 98.00 82 ARG A CA 1
ATOM 661 C C . ARG A 1 82 ? -13.530 6.965 12.337 1.00 98.00 82 ARG A C 1
ATOM 663 O O . ARG A 1 82 ? -14.330 7.814 12.715 1.00 98.00 82 ARG A O 1
ATOM 670 N N . THR A 1 83 ? -13.908 5.767 11.922 1.00 98.12 83 THR A N 1
ATOM 671 C CA . THR A 1 83 ? -15.302 5.304 11.857 1.00 98.12 83 THR A CA 1
ATOM 672 C C . THR A 1 83 ? -15.491 3.935 12.500 1.00 98.12 83 THR A C 1
ATOM 674 O O . THR A 1 83 ? -16.624 3.519 12.730 1.00 98.12 83 THR A O 1
ATOM 677 N N . LEU A 1 84 ? -14.397 3.243 12.808 1.00 97.81 84 LEU A N 1
ATOM 678 C CA . LEU A 1 84 ? -14.374 1.903 13.368 1.00 97.81 84 LEU A CA 1
ATOM 679 C C . LEU A 1 84 ? -13.511 1.888 14.645 1.00 97.81 84 LEU A C 1
ATOM 681 O O . LEU A 1 84 ? -12.547 2.657 14.771 1.00 97.81 84 LEU A O 1
ATOM 685 N N . ASP A 1 85 ? -13.851 1.017 15.591 1.00 96.19 85 ASP A N 1
ATOM 686 C CA . ASP A 1 85 ? -12.965 0.664 16.701 1.00 96.19 85 ASP A CA 1
ATOM 687 C C . ASP A 1 85 ? -11.800 -0.222 16.222 1.00 96.19 85 ASP A C 1
ATOM 689 O O . ASP A 1 85 ? -11.702 -0.576 15.043 1.00 96.19 85 ASP A O 1
ATOM 693 N N . ASP A 1 86 ? -10.892 -0.577 17.130 1.00 92.94 86 ASP A N 1
ATOM 694 C CA . ASP A 1 86 ? -9.674 -1.326 16.782 1.00 92.94 86 ASP A CA 1
ATOM 695 C C . ASP A 1 86 ? -9.952 -2.793 16.413 1.00 92.94 86 ASP A C 1
ATOM 697 O O . ASP A 1 86 ? -9.094 -3.451 15.830 1.00 92.94 86 ASP A O 1
ATOM 701 N N . ASN A 1 87 ? -11.169 -3.281 16.671 1.00 91.00 87 ASN A N 1
ATOM 702 C CA . ASN A 1 87 ? -11.642 -4.601 16.256 1.00 91.00 87 ASN A CA 1
ATOM 703 C C . ASN A 1 87 ? -12.410 -4.553 14.922 1.00 91.00 87 ASN A C 1
ATOM 705 O O . ASN A 1 87 ? -12.879 -5.582 14.438 1.00 91.00 87 ASN A O 1
ATOM 709 N N . GLY A 1 88 ? -12.556 -3.369 14.315 1.00 92.00 88 GLY A N 1
ATOM 710 C CA . GLY A 1 88 ? -13.290 -3.177 13.066 1.00 92.00 88 GLY A CA 1
ATOM 711 C C . GLY A 1 88 ? -14.806 -3.026 13.237 1.00 92.00 88 GLY A C 1
ATOM 712 O O . GLY A 1 88 ? -15.533 -3.097 12.244 1.00 92.00 88 GLY A O 1
ATOM 713 N N . THR A 1 89 ? -15.301 -2.791 14.455 1.00 95.31 89 THR A N 1
ATOM 714 C CA . THR A 1 89 ? -16.725 -2.537 14.727 1.00 95.31 89 THR A CA 1
ATOM 715 C C . THR A 1 89 ? -17.067 -1.072 14.481 1.00 95.31 89 THR A C 1
ATOM 717 O O . THR A 1 89 ? -16.332 -0.171 14.882 1.00 95.31 89 THR A O 1
ATOM 720 N N . ARG A 1 90 ? -18.206 -0.806 13.830 1.00 97.12 90 ARG A N 1
ATOM 721 C CA . ARG A 1 90 ? -18.669 0.556 13.520 1.00 97.12 90 ARG A CA 1
ATOM 722 C C . ARG A 1 90 ? -18.960 1.358 14.785 1.00 97.12 90 ARG A C 1
ATOM 724 O O . ARG A 1 90 ? -19.768 0.950 15.614 1.00 97.12 90 ARG A O 1
ATOM 731 N N . LEU A 1 91 ? -18.341 2.531 14.882 1.00 98.00 91 LEU A N 1
ATOM 732 C CA . LEU A 1 91 ? -18.592 3.492 15.950 1.00 98.00 91 LEU A CA 1
ATOM 733 C C . LEU A 1 91 ? -19.908 4.240 15.719 1.00 98.00 91 LEU A C 1
ATOM 735 O O . LEU A 1 91 ? -20.366 4.407 14.588 1.00 98.00 91 LEU A O 1
ATOM 739 N N . THR A 1 92 ? -20.499 4.734 16.804 1.00 97.44 92 THR A N 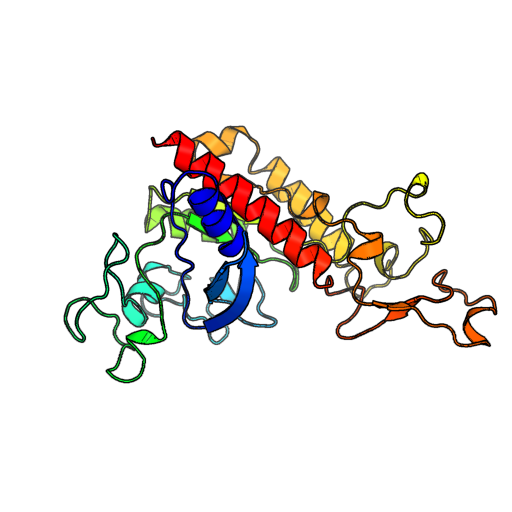1
ATOM 740 C CA . THR A 1 92 ? -21.650 5.644 16.731 1.00 97.44 92 THR A CA 1
ATOM 741 C C . THR A 1 92 ? -21.160 7.070 16.493 1.00 97.44 92 THR A C 1
ATOM 743 O O . THR A 1 92 ? -20.188 7.495 17.116 1.00 97.44 92 THR A O 1
ATOM 746 N N . LEU A 1 93 ? -21.830 7.822 15.612 1.00 97.56 93 LEU A N 1
ATOM 747 C CA . LEU A 1 93 ? -21.468 9.209 15.303 1.00 97.56 93 LEU A CA 1
ATOM 748 C C . LEU A 1 93 ? -21.345 10.057 16.579 1.00 97.56 93 LEU A C 1
ATOM 750 O O . LEU A 1 93 ? -22.254 10.069 17.406 1.00 97.56 93 LEU A O 1
ATOM 754 N N . GLY A 1 94 ? -20.228 10.771 16.721 1.00 94.69 94 GLY A N 1
ATOM 755 C CA . GLY A 1 94 ? -19.931 11.609 17.887 1.00 94.69 94 GLY A CA 1
ATOM 756 C C . GLY A 1 94 ? -19.354 10.849 19.086 1.00 94.69 94 GLY A C 1
ATOM 757 O O . GLY A 1 94 ? -18.884 11.482 20.026 1.00 94.69 94 GLY A O 1
ATOM 758 N N . ASN A 1 95 ? -19.324 9.513 19.049 1.00 95.56 95 ASN A N 1
ATOM 759 C CA . ASN A 1 95 ? -18.708 8.679 20.076 1.00 95.56 95 ASN A CA 1
ATOM 760 C C . ASN A 1 95 ? -17.466 7.970 19.515 1.00 95.56 95 ASN A C 1
ATOM 762 O O . ASN A 1 95 ? -17.542 6.864 18.980 1.00 95.56 95 ASN A O 1
ATOM 766 N N . GLY A 1 96 ? -16.319 8.649 19.591 1.00 95.19 96 GLY A N 1
ATOM 767 C CA . GLY A 1 96 ? -15.028 8.139 19.114 1.00 95.19 96 GLY A CA 1
ATOM 768 C C . GLY A 1 96 ? -14.798 8.249 17.601 1.00 95.19 96 GLY A C 1
ATOM 769 O O . GLY A 1 96 ? -13.710 7.913 17.132 1.00 95.19 96 GLY A O 1
ATOM 770 N N . THR A 1 97 ? -15.783 8.720 16.829 1.00 98.25 97 THR A N 1
ATOM 771 C CA . THR A 1 97 ? -15.597 9.017 15.402 1.00 98.25 97 THR A CA 1
ATOM 772 C C . THR A 1 97 ? -14.688 10.225 15.190 1.00 98.25 97 THR A C 1
ATOM 774 O O . THR A 1 97 ? -14.667 11.140 16.011 1.00 98.25 97 THR A O 1
ATOM 777 N N . GLY A 1 98 ? -13.981 10.254 14.061 1.00 97.88 98 GLY A N 1
ATOM 778 C CA . GLY A 1 98 ? -13.144 11.382 13.668 1.00 97.88 98 GLY A CA 1
ATOM 779 C C . GLY A 1 98 ? -13.937 12.665 13.393 1.00 97.88 98 GLY A C 1
ATOM 780 O O . GLY A 1 98 ? -15.141 12.633 13.132 1.00 97.88 98 GLY A O 1
ATOM 781 N N . SER A 1 99 ? -13.250 13.805 13.435 1.00 96.81 99 SER A N 1
ATOM 782 C CA . SER A 1 99 ? -13.837 15.149 13.365 1.00 96.81 99 SER A CA 1
ATOM 783 C C . SER A 1 99 ? -14.495 15.501 12.027 1.00 96.81 99 SER A C 1
ATOM 785 O O . SER A 1 99 ? -15.327 16.404 11.984 1.00 96.81 99 SER A O 1
ATOM 787 N N . LEU A 1 100 ? -14.156 14.796 10.942 1.00 96.38 100 LEU A N 1
ATOM 788 C CA . LEU A 1 100 ? -14.744 14.985 9.609 1.00 96.38 100 LEU A CA 1
ATOM 789 C C . LEU A 1 100 ? -15.838 13.952 9.290 1.00 96.38 100 LEU A C 1
ATOM 791 O O . LEU A 1 100 ? -16.374 13.917 8.175 1.00 96.38 100 LEU A O 1
ATOM 795 N N . ILE A 1 101 ? -16.182 13.096 10.255 1.00 98.00 101 ILE A N 1
ATOM 796 C CA . ILE A 1 101 ? -17.248 12.112 10.100 1.00 98.00 101 ILE A CA 1
ATOM 797 C C . ILE A 1 101 ? -18.602 12.756 10.378 1.00 98.00 101 ILE A C 1
ATOM 799 O O . ILE A 1 101 ? -18.805 13.483 11.345 1.00 98.00 101 ILE A O 1
ATOM 803 N N . THR A 1 102 ? -19.549 12.467 9.494 1.00 97.75 102 THR A N 1
ATOM 804 C CA . THR A 1 102 ? -20.918 12.9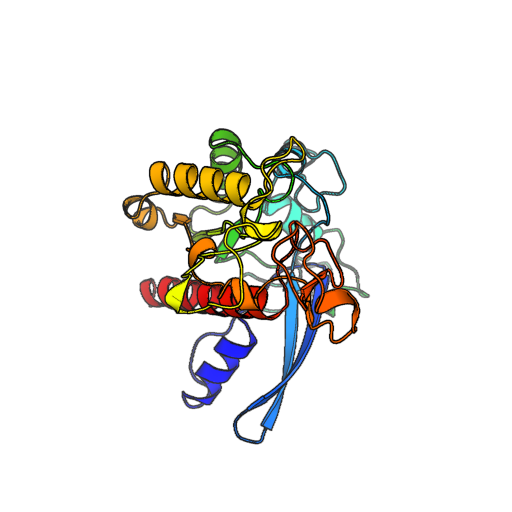75 9.512 1.00 97.75 102 THR A CA 1
ATOM 805 C C . THR A 1 102 ? -21.893 11.821 9.300 1.00 97.75 102 THR A C 1
ATOM 807 O O . THR A 1 102 ? -21.510 10.712 8.914 1.00 97.75 102 THR A O 1
ATOM 810 N N . SER A 1 103 ? -23.185 12.078 9.498 1.00 96.94 103 SER A N 1
ATOM 811 C CA . SER A 1 103 ? -24.236 11.089 9.236 1.00 96.94 103 SER A CA 1
ATOM 812 C C . SER A 1 103 ? -24.256 10.590 7.784 1.00 96.94 103 SER A C 1
ATOM 814 O O . SER A 1 103 ? -24.688 9.466 7.541 1.00 96.94 103 SER A O 1
ATOM 816 N N . SER A 1 104 ? -23.760 11.377 6.822 1.00 96.50 104 SER A N 1
ATOM 817 C CA . SER A 1 104 ? -23.756 11.009 5.401 1.00 96.50 104 SER A CA 1
ATOM 818 C C . SER A 1 104 ? -22.570 10.132 4.984 1.00 96.50 104 SER A C 1
ATOM 820 O O . SER A 1 104 ? -22.669 9.441 3.970 1.00 96.50 104 SER A O 1
ATOM 822 N N . ASN A 1 105 ? -21.460 10.127 5.737 1.00 95.56 105 ASN A N 1
ATOM 823 C CA . ASN A 1 105 ? -20.228 9.421 5.349 1.00 95.56 105 ASN A CA 1
ATOM 824 C C . ASN A 1 105 ? -19.788 8.302 6.311 1.00 95.56 105 ASN A C 1
ATOM 826 O O . ASN A 1 105 ? -18.906 7.515 5.968 1.00 95.56 105 ASN A O 1
ATOM 830 N N . ILE A 1 106 ? -20.431 8.163 7.474 1.00 95.69 106 ILE A N 1
ATOM 831 C CA . ILE A 1 106 ? -20.047 7.173 8.493 1.00 95.69 106 ILE A CA 1
ATOM 832 C C . ILE A 1 106 ? -20.027 5.721 7.983 1.00 95.69 106 ILE A C 1
ATOM 834 O O . ILE A 1 106 ? -19.240 4.915 8.473 1.00 95.69 106 ILE A O 1
ATOM 838 N N . ASN A 1 107 ? -20.842 5.397 6.972 1.00 94.19 107 ASN A N 1
ATOM 839 C CA . ASN A 1 107 ? -20.922 4.067 6.352 1.00 94.19 107 ASN A CA 1
ATOM 840 C C . ASN A 1 107 ? -20.146 3.945 5.026 1.00 94.19 107 ASN A C 1
ATOM 842 O O . ASN A 1 107 ? -20.109 2.869 4.431 1.00 94.19 107 ASN A O 1
ATOM 846 N N . SER A 1 108 ? -19.550 5.031 4.522 1.00 93.06 108 SER A N 1
ATOM 847 C CA . SER A 1 108 ? -18.812 5.033 3.249 1.00 93.06 108 SER A CA 1
ATOM 848 C C . SER A 1 108 ? -17.292 4.993 3.426 1.00 93.06 108 SER A C 1
ATOM 850 O O . SER A 1 108 ? -16.583 4.662 2.470 1.00 93.06 108 SER A O 1
ATOM 852 N N . ILE A 1 109 ? -16.805 5.247 4.641 1.00 95.00 109 ILE A N 1
ATOM 853 C CA . ILE A 1 109 ? -15.394 5.284 5.035 1.00 95.00 109 ILE A CA 1
ATOM 854 C C . ILE A 1 109 ? -15.130 4.136 6.014 1.00 95.00 109 ILE A C 1
ATOM 856 O O . ILE A 1 109 ? -15.932 3.926 6.918 1.00 95.00 109 ILE A O 1
ATOM 860 N N . ASP A 1 110 ? -14.011 3.422 5.862 1.00 96.25 110 ASP A N 1
ATOM 861 C CA . ASP A 1 110 ? -13.560 2.429 6.851 1.00 96.25 110 ASP A CA 1
ATOM 862 C C . ASP A 1 110 ? -12.179 2.833 7.350 1.00 96.25 110 ASP A C 1
ATOM 864 O O . ASP A 1 110 ? -11.201 2.768 6.608 1.00 96.25 110 ASP A O 1
ATOM 868 N N . VAL A 1 111 ? -12.107 3.304 8.593 1.00 96.88 111 VAL A N 1
ATOM 869 C CA . VAL A 1 111 ? -10.866 3.782 9.210 1.00 96.88 111 VAL A CA 1
ATOM 870 C C . VAL A 1 111 ? -10.884 3.428 10.697 1.00 96.88 111 VAL A C 1
ATOM 872 O O . VAL A 1 111 ? -11.764 3.873 11.438 1.00 96.88 111 VAL A O 1
ATOM 875 N N . CYS A 1 112 ? -9.893 2.651 11.119 1.00 96.75 112 CYS A N 1
ATOM 876 C CA . CYS A 1 112 ? -9.543 2.314 12.501 1.00 96.75 112 CYS A CA 1
ATOM 877 C C . CYS A 1 112 ? -8.018 2.254 12.632 1.00 96.75 112 CYS A C 1
ATOM 879 O O . CYS A 1 112 ? -7.304 2.440 11.643 1.00 96.75 112 CYS A O 1
ATOM 881 N N . LYS A 1 113 ? -7.513 1.993 13.843 1.00 96.31 113 LYS A N 1
ATOM 882 C CA . LYS A 1 113 ? -6.087 1.745 14.068 1.00 96.31 113 LYS A CA 1
ATOM 883 C C . LYS A 1 113 ? -5.598 0.616 13.139 1.00 96.31 113 LYS A C 1
ATOM 885 O O . LYS A 1 113 ? -6.155 -0.481 13.183 1.00 96.31 113 LYS A O 1
ATOM 890 N N . PRO A 1 114 ? -4.578 0.854 12.294 1.00 95.44 114 PRO A N 1
ATOM 891 C CA . PRO A 1 114 ? -4.051 -0.184 11.418 1.00 95.44 114 PRO A CA 1
ATOM 892 C C . PRO A 1 114 ? -3.239 -1.215 12.207 1.00 95.44 114 PRO A C 1
ATOM 894 O O . PRO A 1 114 ? -2.498 -0.865 13.122 1.00 95.44 114 PRO A O 1
ATOM 897 N N . THR A 1 115 ? -3.310 -2.478 11.787 1.00 95.38 115 THR A N 1
ATOM 898 C CA . THR A 1 115 ? -2.343 -3.520 12.184 1.00 95.38 115 THR A CA 1
ATOM 899 C C . THR A 1 115 ? -1.172 -3.612 11.204 1.00 95.38 115 THR A C 1
ATOM 901 O O . THR A 1 115 ? -0.072 -4.001 11.583 1.00 95.38 115 THR A O 1
ATOM 904 N N . HIS A 1 116 ? -1.400 -3.215 9.948 1.00 96.44 116 HIS A N 1
ATOM 905 C CA . HIS A 1 116 ? -0.408 -3.188 8.879 1.00 96.44 116 HIS A CA 1
ATOM 906 C C . HIS A 1 116 ? -0.452 -1.842 8.153 1.00 96.44 116 HIS A C 1
ATOM 908 O O . HIS A 1 116 ? -1.533 -1.329 7.852 1.00 96.44 116 HIS A O 1
ATOM 914 N N . VAL A 1 117 ? 0.714 -1.300 7.810 1.00 96.75 117 VAL A N 1
ATOM 915 C CA . VAL A 1 117 ? 0.861 -0.091 6.990 1.00 96.75 117 VAL A CA 1
ATOM 916 C C . VAL A 1 117 ? 1.727 -0.421 5.784 1.00 96.75 117 VAL A C 1
ATOM 918 O O . VAL A 1 117 ? 2.832 -0.936 5.928 1.00 96.75 117 VAL A O 1
ATOM 921 N N . VAL A 1 118 ? 1.230 -0.113 4.586 1.00 95.75 118 VAL A N 1
ATOM 922 C CA . VAL A 1 118 ? 1.975 -0.305 3.336 1.00 95.75 118 VAL A CA 1
ATOM 923 C C . VAL A 1 118 ? 2.419 1.049 2.800 1.00 95.75 118 VAL A C 1
ATOM 925 O O . VAL A 1 118 ? 1.590 1.882 2.436 1.00 95.75 118 VAL A O 1
ATOM 928 N N . ILE A 1 119 ? 3.729 1.252 2.707 1.00 94.88 119 ILE A N 1
ATOM 929 C CA . ILE A 1 119 ? 4.338 2.435 2.103 1.00 94.88 119 ILE A CA 1
ATOM 930 C C . ILE A 1 119 ? 4.580 2.135 0.622 1.00 94.88 119 ILE A C 1
ATOM 932 O O . ILE A 1 119 ? 5.568 1.503 0.252 1.00 94.88 119 ILE A O 1
ATOM 936 N N . ALA A 1 120 ? 3.657 2.592 -0.226 1.00 92.25 120 ALA A N 1
ATOM 937 C CA . ALA A 1 120 ? 3.703 2.447 -1.684 1.00 92.25 120 ALA A CA 1
ATOM 938 C C . ALA A 1 120 ? 4.012 3.784 -2.379 1.00 92.25 120 ALA A C 1
ATOM 940 O O . ALA A 1 120 ? 3.254 4.263 -3.225 1.00 92.25 120 ALA A O 1
ATOM 941 N N . LEU A 1 121 ? 5.112 4.419 -1.973 1.00 90.69 121 LEU A N 1
ATOM 942 C CA . LEU A 1 121 ? 5.546 5.735 -2.449 1.00 90.69 121 LEU A CA 1
ATOM 943 C C . LEU A 1 121 ? 6.854 5.626 -3.249 1.00 90.69 121 LEU A C 1
ATOM 945 O O . LEU A 1 121 ? 7.434 4.557 -3.389 1.00 90.69 121 LEU A O 1
ATOM 949 N N . GLY A 1 122 ? 7.296 6.739 -3.837 1.00 89.12 122 GLY A N 1
ATOM 950 C CA . GLY A 1 122 ? 8.577 6.807 -4.547 1.00 89.12 122 GLY A CA 1
ATOM 951 C C . GLY A 1 122 ? 8.513 6.669 -6.069 1.00 89.12 122 GLY A C 1
ATOM 952 O O . GLY A 1 122 ? 9.537 6.827 -6.728 1.00 89.12 122 GLY A O 1
ATOM 953 N N . MET A 1 123 ? 7.340 6.442 -6.671 1.00 86.75 123 MET A N 1
ATOM 954 C CA . MET A 1 123 ? 7.180 6.509 -8.137 1.00 86.75 123 MET A CA 1
ATOM 955 C C . MET A 1 123 ? 7.358 7.947 -8.663 1.00 86.75 123 MET A C 1
ATOM 957 O O . MET A 1 123 ? 8.056 8.196 -9.656 1.00 86.75 123 MET A O 1
ATOM 961 N N . ASN A 1 124 ? 6.769 8.914 -7.959 1.00 86.69 124 ASN A N 1
ATOM 962 C CA . ASN A 1 124 ? 6.898 10.337 -8.261 1.00 86.69 124 ASN A CA 1
ATOM 963 C C . ASN A 1 124 ? 8.192 10.862 -7.622 1.00 86.69 124 ASN A C 1
ATOM 965 O O . ASN A 1 124 ? 8.270 10.976 -6.403 1.00 86.69 124 ASN A O 1
ATOM 969 N N . ASP A 1 125 ? 9.190 11.143 -8.461 1.00 86.06 125 ASP A N 1
ATOM 970 C CA . ASP A 1 125 ? 10.512 11.703 -8.128 1.00 86.06 125 ASP A CA 1
ATOM 971 C C . ASP A 1 125 ? 11.385 10.922 -7.135 1.00 86.06 125 ASP A C 1
ATOM 973 O O . ASP A 1 125 ? 12.356 11.452 -6.601 1.00 86.06 125 ASP A O 1
ATOM 977 N N . GLY A 1 126 ? 11.100 9.636 -6.936 1.00 88.94 126 GLY A N 1
ATOM 978 C CA . GLY A 1 126 ? 11.915 8.783 -6.080 1.00 88.94 126 GLY A CA 1
ATOM 979 C C . GLY A 1 126 ? 11.681 9.055 -4.598 1.00 88.94 126 GLY A C 1
ATOM 980 O O . GLY A 1 126 ? 10.611 9.487 -4.168 1.00 88.94 126 GLY A O 1
ATOM 981 N N . GLY A 1 127 ? 12.701 8.756 -3.809 1.00 92.25 127 GLY A N 1
ATOM 982 C CA . GLY A 1 127 ? 12.741 9.015 -2.380 1.00 92.25 127 GLY A CA 1
ATOM 983 C C . GLY A 1 127 ? 14.145 8.756 -1.856 1.00 92.25 127 GLY A C 1
ATOM 984 O O . GLY A 1 127 ? 14.915 8.025 -2.482 1.00 92.25 127 GLY A O 1
ATOM 985 N N . THR A 1 128 ? 14.491 9.369 -0.731 1.00 95.69 128 THR A N 1
ATOM 986 C CA . THR A 1 128 ? 15.779 9.156 -0.060 1.00 95.69 128 THR A CA 1
ATOM 987 C C . THR A 1 128 ? 15.613 8.242 1.146 1.00 95.69 128 THR A C 1
ATOM 989 O O . THR A 1 128 ? 14.535 8.174 1.736 1.00 95.69 128 THR A O 1
ATOM 992 N N . LEU A 1 129 ? 16.695 7.585 1.570 1.00 96.56 129 LEU A N 1
ATOM 993 C CA . LEU A 1 129 ? 16.687 6.766 2.784 1.00 96.56 129 LEU A CA 1
ATOM 994 C C . LEU A 1 129 ? 16.189 7.553 4.005 1.00 96.56 129 LEU A C 1
ATOM 996 O O . LEU A 1 129 ? 15.396 7.039 4.784 1.00 96.56 129 LEU A O 1
ATOM 1000 N N . ALA A 1 130 ? 16.617 8.812 4.146 1.00 97.38 130 ALA A N 1
ATOM 1001 C CA . ALA A 1 130 ? 16.194 9.681 5.242 1.00 97.38 130 ALA A CA 1
ATOM 1002 C C . ALA A 1 130 ? 14.675 9.916 5.251 1.00 97.38 130 ALA A C 1
ATOM 1004 O O . ALA A 1 130 ? 14.069 9.934 6.315 1.00 97.38 130 ALA A O 1
ATOM 1005 N N . GLN A 1 131 ? 14.049 10.043 4.078 1.00 96.75 131 GLN A N 1
ATOM 1006 C CA . GLN A 1 131 ? 12.598 10.210 3.967 1.00 96.75 131 GLN A CA 1
ATOM 1007 C C . GLN A 1 131 ? 11.840 8.938 4.366 1.00 96.75 131 GLN A C 1
ATOM 1009 O O . GLN A 1 131 ? 10.844 9.020 5.082 1.00 96.75 131 GLN A O 1
ATOM 1014 N N . TYR A 1 132 ? 12.313 7.760 3.943 1.00 97.06 132 TYR A N 1
ATOM 1015 C CA . TYR A 1 132 ? 11.716 6.491 4.379 1.00 97.06 132 TYR A CA 1
ATOM 1016 C C . TYR A 1 132 ? 11.882 6.280 5.884 1.00 97.06 132 TYR A C 1
ATOM 1018 O O . TYR A 1 132 ? 10.893 5.981 6.549 1.00 97.06 132 TYR A O 1
ATOM 1026 N N . LYS A 1 133 ? 13.086 6.520 6.424 1.00 96.81 133 LYS A N 1
ATOM 1027 C CA . LYS A 1 133 ? 13.356 6.479 7.869 1.00 96.81 133 LYS A CA 1
ATOM 1028 C C . LYS A 1 133 ? 12.415 7.402 8.634 1.00 96.81 133 LYS A C 1
ATOM 1030 O O . LYS A 1 133 ? 11.697 6.930 9.499 1.00 96.81 133 LYS A O 1
ATOM 1035 N N . GLN A 1 134 ? 12.300 8.667 8.226 1.00 96.62 134 GLN A N 1
ATOM 1036 C CA . GLN A 1 134 ? 11.393 9.627 8.860 1.00 96.62 134 GLN A CA 1
ATOM 1037 C C . GLN A 1 134 ? 9.938 9.130 8.901 1.00 96.62 134 GLN A C 1
ATOM 1039 O O . GLN A 1 134 ? 9.275 9.249 9.932 1.00 96.62 134 GLN A O 1
ATOM 1044 N N . MET A 1 135 ? 9.425 8.579 7.794 1.00 95.94 135 MET A N 1
ATOM 1045 C CA . MET A 1 135 ? 8.063 8.039 7.757 1.00 95.94 135 MET A CA 1
ATOM 1046 C C . MET A 1 135 ? 7.909 6.836 8.694 1.00 95.94 135 MET A C 1
ATOM 1048 O O . MET A 1 135 ? 6.955 6.788 9.465 1.00 95.94 135 MET A O 1
ATOM 1052 N N . ILE A 1 136 ? 8.850 5.891 8.653 1.00 96.81 136 ILE A N 1
ATOM 1053 C CA . ILE A 1 136 ? 8.845 4.678 9.483 1.00 96.81 136 ILE A CA 1
ATOM 1054 C C . ILE A 1 136 ? 8.933 5.031 10.966 1.00 96.81 136 ILE A C 1
ATOM 1056 O O . ILE A 1 136 ? 8.121 4.545 11.748 1.00 96.81 136 ILE A O 1
ATOM 1060 N N . ASP A 1 137 ? 9.850 5.920 11.340 1.00 96.62 137 ASP A N 1
ATOM 1061 C CA . ASP A 1 137 ? 10.037 6.378 12.716 1.00 96.62 137 ASP A CA 1
ATOM 1062 C C . ASP A 1 137 ? 8.774 7.068 13.234 1.00 96.62 137 ASP A C 1
ATOM 1064 O O . ASP A 1 137 ? 8.353 6.838 14.366 1.00 96.62 137 ASP A O 1
ATOM 1068 N N . THR A 1 138 ? 8.107 7.856 12.384 1.00 97.00 138 THR A N 1
ATOM 1069 C CA . THR A 1 138 ? 6.841 8.499 12.755 1.00 97.00 138 THR A CA 1
ATOM 1070 C C . THR A 1 138 ? 5.726 7.475 12.960 1.00 97.00 138 THR A C 1
ATOM 1072 O O . THR A 1 138 ? 5.012 7.542 13.959 1.00 97.00 138 THR A O 1
ATOM 1075 N N . ILE A 1 139 ? 5.600 6.490 12.062 1.00 97.19 139 ILE A N 1
ATOM 1076 C CA . ILE A 1 139 ? 4.640 5.387 12.213 1.00 97.19 139 ILE A CA 1
ATOM 1077 C C . ILE A 1 139 ? 4.912 4.621 13.513 1.00 97.19 139 ILE A C 1
ATOM 1079 O O . ILE A 1 139 ? 3.979 4.360 14.266 1.00 97.19 139 ILE A O 1
ATOM 1083 N N . ARG A 1 140 ? 6.176 4.288 13.796 1.00 96.12 140 ARG A N 1
ATOM 1084 C CA . ARG A 1 140 ? 6.594 3.545 14.994 1.00 96.12 140 ARG A CA 1
ATOM 1085 C C . ARG A 1 140 ? 6.340 4.315 16.280 1.00 96.12 140 ARG A C 1
ATOM 1087 O O . ARG A 1 140 ? 5.879 3.723 17.249 1.00 96.12 140 ARG A O 1
ATOM 1094 N N . ALA A 1 141 ? 6.610 5.618 16.287 1.00 96.88 141 ALA A N 1
ATOM 1095 C CA . ALA A 1 141 ? 6.357 6.467 17.445 1.00 96.88 141 ALA A CA 1
ATOM 1096 C C . ALA A 1 141 ? 4.861 6.530 17.794 1.00 96.88 141 ALA A C 1
ATOM 1098 O O . ALA A 1 141 ? 4.502 6.590 18.966 1.00 96.88 141 ALA A O 1
ATOM 1099 N N . GLU A 1 142 ? 3.987 6.502 16.786 1.00 97.31 142 GLU A N 1
ATOM 1100 C CA . GLU A 1 142 ? 2.534 6.531 16.983 1.00 97.31 142 GLU A CA 1
ATOM 1101 C C . GLU A 1 142 ? 1.947 5.141 17.261 1.00 97.31 142 GLU A C 1
ATOM 1103 O O . GLU A 1 142 ? 1.025 5.005 18.066 1.00 97.31 142 GLU A O 1
ATOM 1108 N N . PHE A 1 143 ? 2.489 4.108 16.614 1.00 96.81 143 PHE A N 1
ATOM 1109 C CA . PHE A 1 143 ? 2.001 2.732 16.658 1.00 96.81 143 PHE A CA 1
ATOM 1110 C C . PHE A 1 143 ? 3.171 1.734 16.716 1.00 96.81 143 PHE A C 1
ATOM 1112 O O . PHE A 1 143 ? 3.530 1.142 15.695 1.00 96.81 143 PHE A O 1
ATOM 1119 N N . PRO A 1 144 ? 3.749 1.490 17.909 1.00 95.00 144 PRO A N 1
ATOM 1120 C CA . PRO A 1 144 ? 4.962 0.679 18.056 1.00 95.00 144 PRO A CA 1
ATOM 1121 C C . PRO A 1 144 ? 4.842 -0.755 17.531 1.00 95.00 144 PRO A C 1
ATOM 1123 O O . PRO A 1 144 ? 5.823 -1.315 17.052 1.00 95.00 144 PRO A O 1
ATOM 1126 N N . GLU A 1 145 ? 3.642 -1.335 17.573 1.00 93.06 145 GLU A N 1
ATOM 1127 C CA . GLU A 1 145 ? 3.373 -2.735 17.212 1.00 93.06 145 GLU A CA 1
ATOM 1128 C C . GLU A 1 145 ? 2.998 -2.934 15.736 1.00 93.06 145 GLU A C 1
ATOM 1130 O O . GLU A 1 145 ? 2.868 -4.067 15.280 1.00 93.06 145 GLU A O 1
ATOM 1135 N N . VAL A 1 146 ? 2.795 -1.857 14.969 1.00 95.69 146 VAL A N 1
ATOM 1136 C CA . VAL A 1 146 ? 2.273 -1.979 13.602 1.00 95.69 146 VAL A CA 1
ATOM 1137 C C . VAL A 1 146 ? 3.287 -2.641 12.674 1.00 95.69 146 VAL A C 1
ATOM 1139 O O . VAL A 1 146 ? 4.493 -2.426 12.774 1.00 95.69 146 VAL A O 1
ATOM 1142 N N . ILE A 1 147 ? 2.816 -3.440 11.730 1.00 97.25 147 ILE A N 1
ATOM 1143 C CA . ILE A 1 147 ? 3.685 -4.116 10.771 1.00 97.25 147 ILE A CA 1
ATOM 1144 C C . ILE A 1 147 ? 3.822 -3.240 9.526 1.00 97.25 147 ILE A C 1
ATOM 1146 O O . ILE A 1 147 ? 2.823 -2.845 8.925 1.00 97.25 147 ILE A O 1
ATOM 1150 N N . ILE A 1 148 ? 5.052 -2.906 9.134 1.00 98.00 148 ILE A N 1
ATOM 1151 C CA . ILE A 1 148 ? 5.319 -1.955 8.049 1.00 98.00 148 ILE A CA 1
ATOM 1152 C C . ILE A 1 148 ? 5.854 -2.704 6.833 1.00 98.00 148 ILE A C 1
ATOM 1154 O O . ILE A 1 148 ? 6.886 -3.362 6.900 1.00 98.00 148 ILE A O 1
ATOM 1158 N N . GLY A 1 149 ? 5.158 -2.576 5.708 1.00 97.44 149 GLY A N 1
ATOM 1159 C CA . GLY A 1 149 ? 5.581 -3.092 4.413 1.00 97.44 149 GLY A CA 1
ATOM 1160 C C . GLY A 1 149 ? 5.982 -1.958 3.481 1.00 97.44 149 GLY A C 1
ATOM 1161 O O . GLY A 1 149 ? 5.163 -1.100 3.163 1.00 97.44 149 GLY A O 1
ATOM 1162 N N . ILE A 1 150 ? 7.217 -1.954 3.000 1.00 96.81 150 ILE A N 1
ATOM 1163 C CA . ILE A 1 150 ? 7.704 -1.017 1.989 1.00 96.81 150 ILE A CA 1
ATOM 1164 C C . ILE A 1 150 ? 7.622 -1.718 0.636 1.00 96.81 150 ILE A C 1
ATOM 1166 O O . ILE A 1 150 ? 8.186 -2.797 0.458 1.00 96.81 150 ILE A O 1
ATOM 1170 N N . VAL A 1 151 ? 6.916 -1.120 -0.324 1.00 93.62 151 VAL A N 1
ATOM 1171 C CA . VAL A 1 151 ? 6.806 -1.664 -1.683 1.00 93.62 151 VAL A CA 1
ATOM 1172 C C . VAL A 1 151 ? 7.398 -0.692 -2.689 1.00 93.62 151 VAL A C 1
ATOM 1174 O O . VAL A 1 151 ? 7.094 0.499 -2.690 1.00 93.62 151 VAL A O 1
ATOM 1177 N N . V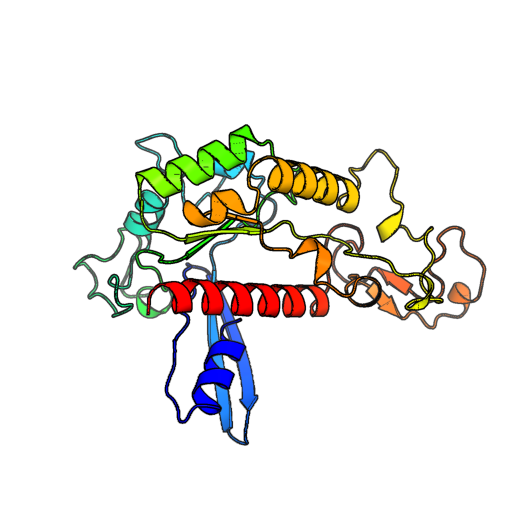AL A 1 152 ? 8.197 -1.227 -3.605 1.00 89.88 152 VAL A N 1
ATOM 1178 C CA . VAL A 1 152 ? 8.682 -0.497 -4.777 1.00 89.88 152 VAL A CA 1
ATOM 1179 C C . VAL A 1 152 ? 7.956 -1.039 -5.997 1.00 89.88 152 VAL A C 1
ATOM 1181 O O . VAL A 1 152 ? 8.102 -2.209 -6.351 1.00 89.88 152 VAL A O 1
ATOM 1184 N N . MET A 1 153 ? 7.139 -0.195 -6.625 1.00 84.88 153 MET A N 1
ATOM 1185 C CA . MET A 1 153 ? 6.303 -0.580 -7.762 1.00 84.88 153 MET A CA 1
ATOM 1186 C C . MET A 1 153 ? 7.057 -0.322 -9.064 1.00 84.88 153 MET A C 1
ATOM 1188 O O . MET A 1 153 ? 7.235 0.841 -9.423 1.00 84.88 153 MET A O 1
ATOM 1192 N N . PRO A 1 154 ? 7.493 -1.350 -9.805 1.00 78.12 154 PRO A N 1
ATOM 1193 C CA . PRO A 1 154 ? 8.137 -1.135 -11.085 1.00 78.12 154 PRO A CA 1
ATOM 1194 C C . PRO A 1 154 ? 7.098 -0.684 -12.116 1.00 78.12 154 PRO A C 1
ATOM 1196 O O . PRO A 1 154 ? 5.953 -1.129 -12.116 1.00 78.12 154 PRO A O 1
ATOM 1199 N N . VAL A 1 155 ? 7.515 0.160 -13.053 1.00 72.00 155 VAL A N 1
ATOM 1200 C CA . VAL A 1 155 ? 6.748 0.382 -14.289 1.00 72.00 155 VAL A CA 1
ATOM 1201 C C . VAL A 1 155 ? 6.771 -0.876 -15.157 1.00 72.00 155 VAL A C 1
ATOM 1203 O O . VAL A 1 155 ? 5.764 -1.270 -15.740 1.00 72.00 155 VAL A O 1
ATOM 1206 N N . ALA A 1 156 ? 7.947 -1.497 -15.201 1.00 68.56 156 ALA A N 1
ATOM 1207 C CA . ALA A 1 156 ? 8.257 -2.724 -15.898 1.00 68.56 156 ALA A CA 1
ATOM 1208 C C . ALA A 1 156 ? 9.183 -3.542 -14.966 1.00 68.56 156 ALA A C 1
ATOM 1210 O O . ALA A 1 156 ? 10.237 -3.035 -14.580 1.00 68.56 156 ALA A O 1
ATOM 1211 N N . GLY A 1 157 ? 8.763 -4.739 -14.532 1.00 63.09 157 GLY A N 1
ATOM 1212 C CA . GLY A 1 157 ? 9.515 -5.650 -13.650 1.00 63.09 157 GLY A CA 1
ATOM 1213 C C . GLY A 1 157 ? 10.739 -6.330 -14.302 1.00 63.09 157 GLY A C 1
ATOM 1214 O O . GLY A 1 157 ? 11.600 -5.675 -14.886 1.00 63.09 157 GLY A O 1
ATOM 1215 N N . THR A 1 158 ? 10.865 -7.655 -14.184 1.00 65.75 158 THR A N 1
ATOM 1216 C CA . THR A 1 158 ? 11.971 -8.441 -14.770 1.00 65.75 158 THR A CA 1
ATOM 1217 C C . THR A 1 158 ? 11.738 -8.801 -16.249 1.00 65.75 158 THR A C 1
ATOM 1219 O O . THR A 1 158 ? 10.626 -9.174 -16.622 1.00 65.75 158 THR A O 1
ATOM 1222 N N . TYR A 1 159 ? 12.780 -8.707 -17.089 1.00 68.50 159 TYR A N 1
ATOM 1223 C CA . TYR A 1 159 ? 12.783 -9.147 -18.493 1.00 68.50 159 TYR A CA 1
ATOM 1224 C C . TYR A 1 159 ? 13.573 -10.451 -18.635 1.00 68.50 159 TYR A C 1
ATOM 1226 O O . TYR A 1 159 ? 14.764 -10.484 -18.327 1.00 68.50 159 TYR A O 1
ATOM 1234 N N . PHE A 1 160 ? 12.925 -11.499 -19.144 1.00 73.19 160 PHE A N 1
ATOM 1235 C CA . PHE A 1 160 ? 13.576 -12.749 -19.531 1.00 73.19 160 PHE A CA 1
ATOM 1236 C C . PHE A 1 160 ? 13.442 -12.924 -21.051 1.00 73.19 160 PHE A C 1
ATOM 1238 O O . PHE A 1 160 ? 12.385 -13.367 -21.504 1.00 73.19 160 PHE A O 1
ATOM 1245 N N . PRO A 1 161 ? 14.473 -12.582 -21.852 1.00 70.94 161 PRO A N 1
ATOM 1246 C CA . PRO A 1 161 ? 14.388 -12.631 -23.315 1.00 70.94 161 PRO A CA 1
ATOM 1247 C C . PRO A 1 161 ? 13.883 -13.969 -23.870 1.00 70.94 161 PRO A C 1
ATOM 1249 O O . PRO A 1 161 ? 13.128 -13.997 -24.835 1.00 70.94 161 PRO A O 1
ATOM 1252 N N . SER A 1 162 ? 14.260 -15.079 -23.230 1.00 73.19 162 SER A N 1
ATOM 1253 C CA . SER A 1 162 ? 13.836 -16.429 -23.612 1.00 73.19 162 SER A CA 1
ATOM 1254 C C . SER A 1 162 ? 12.338 -16.687 -23.430 1.00 73.19 162 SER A C 1
ATOM 1256 O O . SER A 1 162 ? 11.777 -17.497 -24.160 1.00 73.19 162 SER A O 1
ATOM 1258 N N . LEU A 1 163 ? 11.688 -16.016 -22.474 1.00 70.50 163 LEU A N 1
ATOM 1259 C CA . LEU A 1 163 ? 10.252 -16.153 -22.214 1.00 70.50 163 LEU A CA 1
ATOM 1260 C C . LEU A 1 163 ? 9.417 -15.177 -23.050 1.00 70.50 163 LEU A C 1
ATOM 1262 O O . LEU A 1 163 ? 8.232 -15.417 -23.267 1.00 70.50 163 LEU A O 1
ATOM 1266 N N . HIS A 1 164 ? 10.032 -14.100 -23.546 1.00 68.94 164 HIS A N 1
ATOM 1267 C CA . HIS A 1 164 ? 9.343 -13.042 -24.283 1.00 68.94 164 HIS A CA 1
ATOM 1268 C C . HIS A 1 164 ? 10.101 -12.662 -25.568 1.00 68.94 164 HIS A C 1
ATOM 1270 O O . HIS A 1 164 ? 10.512 -11.510 -25.712 1.00 68.94 164 HIS A O 1
ATOM 1276 N N . PRO A 1 165 ? 10.256 -13.589 -26.535 1.00 65.44 165 PRO A N 1
ATOM 1277 C CA . PRO A 1 165 ? 11.036 -13.355 -27.757 1.00 65.44 165 PRO A CA 1
ATOM 1278 C C . PRO A 1 165 ? 10.474 -12.230 -28.645 1.00 65.44 165 PRO A C 1
ATOM 1280 O O . PRO A 1 165 ? 11.187 -11.693 -29.485 1.00 65.44 165 PRO A O 1
ATOM 1283 N N . ASN A 1 166 ? 9.209 -11.849 -28.435 1.00 60.56 166 ASN A N 1
ATOM 1284 C CA . ASN A 1 166 ? 8.530 -10.769 -29.157 1.00 60.56 166 ASN A CA 1
ATOM 1285 C C . ASN A 1 166 ? 8.653 -9.395 -28.466 1.00 60.56 166 ASN A C 1
ATOM 1287 O O . ASN A 1 166 ? 8.081 -8.418 -28.940 1.00 60.56 166 ASN A O 1
ATOM 1291 N N . CYS A 1 167 ? 9.355 -9.304 -27.332 1.00 64.75 167 CYS A N 1
ATOM 1292 C CA . CYS A 1 167 ? 9.683 -8.043 -26.669 1.00 64.75 167 CYS A CA 1
ATOM 1293 C C . CYS A 1 167 ? 11.163 -7.742 -26.891 1.00 64.75 167 CYS A C 1
ATOM 1295 O O . CYS A 1 167 ? 12.015 -8.541 -26.522 1.00 64.75 167 CYS A O 1
ATOM 1297 N N . SER A 1 168 ? 11.492 -6.586 -27.466 1.00 66.75 168 SER A N 1
ATOM 1298 C CA . SER A 1 168 ? 12.892 -6.212 -27.661 1.00 66.75 168 SER A CA 1
ATOM 1299 C C . SER A 1 168 ? 13.501 -5.680 -26.356 1.00 66.75 168 SER A C 1
ATOM 1301 O O . SER A 1 168 ? 12.862 -4.881 -25.669 1.00 66.75 168 SER A O 1
ATOM 1303 N N . PRO A 1 169 ? 14.765 -6.006 -26.021 1.00 63.22 169 PRO A N 1
ATOM 1304 C CA . PRO A 1 169 ? 15.486 -5.297 -24.959 1.00 63.22 169 PRO A CA 1
ATOM 1305 C C . PRO A 1 169 ? 15.624 -3.791 -25.244 1.00 63.22 169 PRO A C 1
ATOM 1307 O O . PRO A 1 169 ? 15.801 -3.006 -24.316 1.00 63.22 169 PRO A O 1
ATOM 1310 N N . ASN A 1 170 ? 15.504 -3.378 -26.511 1.00 62.12 170 ASN A N 1
ATOM 1311 C CA . ASN A 1 170 ? 15.556 -1.978 -26.928 1.00 62.12 170 ASN A CA 1
ATOM 1312 C C . ASN A 1 170 ? 14.208 -1.256 -26.800 1.00 62.12 170 ASN A C 1
ATOM 1314 O O . ASN A 1 170 ? 14.129 -0.071 -27.120 1.00 62.12 170 ASN A O 1
ATOM 1318 N N . SER A 1 171 ? 13.140 -1.933 -26.366 1.00 67.00 171 SER A N 1
ATOM 1319 C CA . SER A 1 171 ? 11.842 -1.283 -26.228 1.00 67.00 171 SER A CA 1
ATOM 1320 C C . SER A 1 171 ? 11.885 -0.160 -25.183 1.00 67.00 171 SER A C 1
ATOM 1322 O O . SER A 1 171 ? 12.517 -0.268 -24.129 1.00 67.00 171 SER A O 1
ATOM 1324 N N . ILE A 1 172 ? 11.158 0.923 -25.461 1.00 60.19 172 ILE A N 1
ATOM 1325 C CA . ILE A 1 172 ? 11.188 2.179 -24.692 1.00 60.19 172 ILE A CA 1
ATOM 1326 C C . ILE A 1 172 ? 10.835 2.023 -23.201 1.00 60.19 172 ILE A C 1
ATOM 1328 O O . ILE A 1 172 ? 11.257 2.819 -22.371 1.00 60.19 172 ILE A O 1
ATOM 1332 N N . PHE A 1 173 ? 10.092 0.986 -22.820 1.00 67.06 173 PHE A N 1
ATOM 1333 C CA . PHE A 1 173 ? 9.769 0.696 -21.417 1.00 67.06 173 PHE A CA 1
ATOM 1334 C C . PHE A 1 173 ? 10.944 0.086 -20.632 1.00 67.06 173 PHE A C 1
ATOM 1336 O O . PHE A 1 173 ? 10.989 0.209 -19.407 1.00 67.06 173 PHE A O 1
ATOM 1343 N N . TRP A 1 174 ? 11.911 -0.526 -21.321 1.00 64.44 174 TRP A N 1
ATOM 1344 C CA . TRP A 1 174 ? 13.126 -1.093 -20.730 1.00 64.44 174 TRP A CA 1
ATOM 1345 C C . TRP A 1 174 ? 14.309 -0.136 -20.760 1.00 64.44 174 TRP A C 1
ATOM 1347 O O . TRP A 1 174 ? 15.080 -0.084 -19.803 1.00 64.44 174 TRP A O 1
ATOM 1357 N N . ASN A 1 175 ? 14.429 0.608 -21.860 1.00 56.69 175 ASN A N 1
ATOM 1358 C CA . ASN A 1 175 ? 15.668 1.261 -22.264 1.00 56.69 175 ASN A CA 1
ATOM 1359 C C . ASN A 1 175 ? 15.511 2.773 -22.487 1.00 56.69 175 ASN A C 1
ATOM 1361 O O . ASN A 1 175 ? 16.233 3.358 -23.290 1.00 56.69 175 ASN A O 1
ATOM 1365 N N . ASN A 1 176 ? 14.557 3.418 -21.805 1.00 59.81 176 ASN A N 1
ATOM 1366 C CA . ASN A 1 176 ? 14.487 4.878 -21.788 1.00 59.81 176 ASN A CA 1
ATOM 1367 C C . ASN A 1 176 ? 15.673 5.430 -20.978 1.00 59.81 176 ASN A C 1
ATOM 1369 O O . ASN A 1 176 ? 15.610 5.492 -19.750 1.00 59.81 176 ASN A O 1
ATOM 1373 N N . HIS A 1 177 ? 16.766 5.743 -21.678 1.00 53.09 177 HIS A N 1
ATOM 1374 C CA . HIS A 1 177 ? 17.988 6.354 -21.138 1.00 53.09 177 HIS A CA 1
ATOM 1375 C C . HIS A 1 177 ? 17.993 7.877 -21.241 1.00 53.09 177 HIS A C 1
ATOM 1377 O O . HIS A 1 177 ? 18.899 8.513 -20.707 1.00 53.09 177 HIS A O 1
ATOM 1383 N N . ASP A 1 178 ? 17.007 8.464 -21.921 1.00 47.22 178 ASP A N 1
ATOM 1384 C CA . ASP A 1 178 ? 16.944 9.908 -22.092 1.00 47.22 178 ASP A CA 1
ATOM 1385 C C . ASP A 1 178 ? 16.574 10.599 -20.775 1.00 47.22 178 ASP A C 1
ATOM 1387 O O . ASP A 1 178 ? 15.913 10.038 -19.900 1.00 47.22 178 ASP A O 1
ATOM 1391 N N . ASN A 1 179 ? 16.995 11.861 -20.654 1.00 42.25 179 ASN A N 1
ATOM 1392 C CA . ASN A 1 179 ? 16.938 12.726 -19.465 1.00 42.25 179 ASN A CA 1
ATOM 1393 C C . ASN A 1 179 ? 15.534 12.952 -18.845 1.00 42.25 179 ASN A C 1
ATOM 1395 O O . ASN A 1 179 ? 15.389 13.729 -17.902 1.00 42.25 179 ASN A O 1
ATOM 1399 N N . ILE A 1 180 ? 14.496 12.261 -19.324 1.00 51.00 180 ILE A N 1
ATOM 1400 C CA . ILE A 1 180 ? 13.202 12.099 -18.657 1.00 51.00 180 ILE A CA 1
ATOM 1401 C C . ILE A 1 180 ? 13.266 10.806 -17.830 1.00 51.00 180 ILE A C 1
ATOM 1403 O O . ILE A 1 180 ? 12.829 9.747 -18.265 1.00 51.00 180 ILE A O 1
ATOM 1407 N N . ILE A 1 181 ? 13.856 10.930 -16.635 1.00 61.62 181 ILE A N 1
ATOM 1408 C CA . ILE A 1 181 ? 13.891 9.984 -15.504 1.00 61.62 181 ILE A CA 1
ATOM 1409 C C . ILE A 1 181 ? 13.363 8.579 -15.847 1.00 61.62 181 ILE A C 1
ATOM 1411 O O . ILE A 1 181 ? 12.162 8.316 -15.725 1.00 61.62 181 ILE A O 1
ATOM 1415 N N . SER A 1 182 ? 14.262 7.659 -16.217 1.00 73.50 182 SER A N 1
ATOM 1416 C CA . SER A 1 182 ? 13.946 6.231 -16.339 1.00 73.50 182 SER A CA 1
ATOM 1417 C C . SER A 1 182 ? 13.264 5.738 -15.064 1.00 73.50 182 SER A C 1
ATOM 1419 O O . SER A 1 182 ? 13.916 5.503 -14.043 1.00 73.50 182 SER A O 1
ATOM 1421 N N . LYS A 1 183 ? 11.935 5.589 -15.095 1.00 79.44 183 LYS A N 1
ATOM 1422 C CA . LYS A 1 183 ? 11.171 5.190 -13.909 1.00 79.44 183 LYS A CA 1
ATOM 1423 C C . LYS A 1 183 ? 11.572 3.802 -13.448 1.00 79.44 183 LYS A C 1
ATOM 1425 O O . LYS A 1 183 ? 11.706 3.589 -12.251 1.00 79.44 183 LYS A O 1
ATOM 1430 N N . ARG A 1 184 ? 11.885 2.894 -14.372 1.00 80.12 184 ARG A N 1
ATOM 1431 C CA . ARG A 1 184 ? 12.445 1.587 -14.030 1.00 80.12 184 ARG A CA 1
ATOM 1432 C C . ARG A 1 184 ? 13.764 1.710 -13.260 1.00 80.12 184 ARG A C 1
ATOM 1434 O O . ARG A 1 184 ? 13.862 1.120 -12.191 1.00 80.12 184 ARG A O 1
ATOM 1441 N N . ASN A 1 185 ? 14.742 2.479 -13.748 1.00 80.81 185 ASN A N 1
ATOM 1442 C CA . ASN A 1 185 ? 16.030 2.624 -13.052 1.00 80.81 185 ASN A CA 1
ATOM 1443 C C . ASN A 1 185 ? 15.875 3.369 -11.720 1.00 80.81 185 ASN A C 1
ATOM 1445 O O . ASN A 1 185 ? 16.491 2.982 -10.732 1.00 80.81 185 ASN A O 1
ATOM 1449 N N . GLN A 1 186 ? 15.007 4.384 -11.662 1.00 85.81 186 GLN A N 1
ATOM 1450 C CA . GLN A 1 186 ? 14.648 5.073 -10.420 1.00 85.81 186 GLN A CA 1
ATOM 1451 C C . GLN A 1 186 ? 14.099 4.079 -9.386 1.00 85.81 186 GLN A C 1
ATOM 1453 O O . GLN A 1 186 ? 14.552 4.069 -8.245 1.00 85.81 186 GLN A O 1
ATOM 1458 N N . GLN A 1 187 ? 13.150 3.226 -9.787 1.00 87.38 187 GLN A N 1
ATOM 1459 C CA . GLN A 1 187 ? 12.579 2.207 -8.908 1.00 87.38 187 GLN A CA 1
ATOM 1460 C C . GLN A 1 187 ? 13.607 1.125 -8.551 1.00 87.38 187 GLN A C 1
ATOM 1462 O O . GLN A 1 187 ? 13.670 0.714 -7.402 1.00 87.38 187 GLN A O 1
ATOM 1467 N N . TYR A 1 188 ? 14.466 0.701 -9.478 1.00 86.81 188 TYR A N 1
ATOM 1468 C CA . TYR A 1 188 ? 15.517 -0.275 -9.183 1.00 86.81 188 TYR A CA 1
ATOM 1469 C C . TYR A 1 188 ? 16.532 0.258 -8.162 1.00 86.81 188 TYR A C 1
ATOM 1471 O O . TYR A 1 188 ? 16.852 -0.423 -7.193 1.00 86.81 188 TYR A O 1
ATOM 1479 N N . ASN A 1 189 ? 16.992 1.501 -8.330 1.00 89.25 189 ASN A N 1
ATOM 1480 C CA . ASN A 1 189 ? 17.901 2.148 -7.383 1.00 89.25 189 ASN A CA 1
ATOM 1481 C C . ASN A 1 189 ? 17.249 2.325 -6.008 1.00 89.25 189 ASN A C 1
ATOM 1483 O O . ASN A 1 189 ? 17.905 2.143 -4.984 1.00 89.25 189 ASN A O 1
ATOM 1487 N N . LEU A 1 190 ? 15.953 2.645 -5.985 1.00 91.94 190 LEU A N 1
ATOM 1488 C CA . LEU A 1 190 ? 15.177 2.723 -4.756 1.00 91.94 190 LEU A CA 1
ATOM 1489 C C . LEU A 1 190 ? 15.064 1.355 -4.067 1.00 91.94 190 LEU A C 1
ATOM 1491 O O . LEU A 1 190 ? 15.308 1.266 -2.868 1.00 91.94 190 LEU A O 1
ATOM 1495 N N . LEU A 1 191 ? 14.750 0.292 -4.814 1.00 92.19 191 LEU A N 1
ATOM 1496 C CA . LEU A 1 191 ? 14.708 -1.073 -4.291 1.00 92.19 191 LEU A CA 1
ATOM 1497 C C . LEU A 1 191 ? 16.055 -1.476 -3.695 1.00 92.19 191 LEU A C 1
ATOM 1499 O O . LEU A 1 191 ? 16.090 -1.940 -2.562 1.00 92.19 191 LEU A O 1
ATOM 1503 N N . LYS A 1 192 ? 17.148 -1.259 -4.435 1.00 93.00 192 LYS A N 1
ATOM 1504 C CA . LYS A 1 192 ? 18.503 -1.578 -3.981 1.00 93.00 192 LYS A CA 1
ATOM 1505 C C . LYS A 1 192 ? 18.817 -0.885 -2.654 1.00 93.00 192 LYS A C 1
ATOM 1507 O O . LYS A 1 192 ? 19.202 -1.544 -1.697 1.00 93.00 192 LYS A O 1
ATOM 1512 N N . MET A 1 193 ? 18.580 0.424 -2.578 1.00 95.75 193 MET A N 1
ATOM 1513 C CA . MET A 1 193 ? 18.787 1.206 -1.356 1.00 95.75 193 MET A CA 1
ATOM 1514 C C . MET A 1 193 ? 17.953 0.673 -0.181 1.00 95.75 193 MET A C 1
ATOM 1516 O O . MET A 1 193 ? 18.457 0.585 0.936 1.00 95.75 193 MET A O 1
ATOM 1520 N N . LEU A 1 194 ? 16.690 0.309 -0.419 1.00 95.81 194 LEU A N 1
ATOM 1521 C CA . LEU A 1 194 ? 15.817 -0.238 0.618 1.00 95.81 194 LEU A CA 1
ATOM 1522 C C . LEU A 1 194 ? 16.265 -1.631 1.068 1.00 95.81 194 LEU A C 1
ATOM 1524 O O . LEU A 1 194 ? 16.299 -1.867 2.263 1.00 95.81 194 LEU A O 1
ATOM 1528 N N . GLN A 1 195 ? 16.668 -2.519 0.159 1.00 94.31 195 GLN A N 1
ATOM 1529 C CA . GLN A 1 195 ? 17.190 -3.846 0.511 1.00 94.31 195 GLN A CA 1
ATOM 1530 C C . GLN A 1 195 ? 18.508 -3.766 1.293 1.00 94.31 195 GLN A C 1
ATOM 1532 O O . GLN A 1 195 ? 18.724 -4.550 2.210 1.00 94.31 195 GLN A O 1
ATOM 1537 N N . GLU A 1 196 ? 19.375 -2.804 0.966 1.00 95.94 196 GLU A N 1
ATOM 1538 C CA . GLU A 1 196 ? 20.635 -2.575 1.685 1.00 95.94 196 GLU A CA 1
ATOM 1539 C C . GLU A 1 196 ? 20.421 -2.043 3.112 1.00 95.94 196 GLU A C 1
ATOM 1541 O O . GLU A 1 196 ? 21.242 -2.302 3.987 1.00 95.94 196 GLU A O 1
ATOM 1546 N N . ASN A 1 197 ? 19.344 -1.285 3.355 1.00 96.25 197 ASN A N 1
ATOM 1547 C CA . ASN A 1 197 ? 19.109 -0.597 4.634 1.00 96.25 197 ASN A CA 1
ATOM 1548 C C . ASN A 1 197 ? 17.963 -1.180 5.471 1.00 96.25 197 ASN A C 1
ATOM 1550 O O . ASN A 1 197 ? 17.842 -0.831 6.641 1.00 96.25 197 ASN A O 1
ATOM 1554 N N . TYR A 1 198 ? 17.143 -2.041 4.876 1.00 95.06 198 TYR A N 1
ATOM 1555 C CA . TYR A 1 198 ? 16.109 -2.842 5.525 1.00 95.06 198 TYR A CA 1
ATOM 1556 C C . TYR A 1 198 ? 16.247 -4.305 5.076 1.00 95.06 198 TYR A C 1
ATOM 1558 O O . TYR A 1 198 ? 15.370 -4.823 4.377 1.00 95.06 198 TYR A O 1
ATOM 1566 N N . PRO A 1 199 ? 17.385 -4.951 5.394 1.00 93.56 199 PRO A N 1
ATOM 1567 C CA . PRO A 1 199 ? 17.595 -6.365 5.098 1.00 93.56 199 PRO A CA 1
ATOM 1568 C C . PRO A 1 199 ? 16.648 -7.249 5.924 1.00 93.56 199 PRO A C 1
ATOM 1570 O O . PRO A 1 199 ? 15.954 -6.770 6.817 1.00 93.56 199 PRO A O 1
ATOM 1573 N N . GLU A 1 200 ? 16.667 -8.560 5.673 1.00 89.56 200 GLU A N 1
ATOM 1574 C CA . GLU A 1 200 ? 15.815 -9.549 6.360 1.00 89.56 200 GLU A CA 1
ATOM 1575 C C . GLU A 1 200 ? 15.910 -9.492 7.898 1.00 89.56 200 GLU A C 1
ATOM 1577 O O . GLU A 1 200 ? 14.955 -9.826 8.588 1.00 89.56 200 GLU A O 1
ATOM 1582 N N . THR A 1 201 ? 17.019 -9.010 8.467 1.00 89.00 201 THR A N 1
ATOM 1583 C CA . THR A 1 201 ? 17.145 -8.828 9.924 1.00 89.00 201 THR A CA 1
ATOM 1584 C C . THR A 1 201 ? 16.208 -7.753 10.483 1.00 89.00 201 THR A C 1
ATOM 1586 O O . THR A 1 201 ? 15.823 -7.826 11.643 1.00 89.00 201 THR A O 1
ATOM 1589 N N . GLU A 1 202 ? 15.787 -6.770 9.679 1.00 91.19 202 GLU A N 1
ATOM 1590 C CA . GLU A 1 202 ? 14.803 -5.758 10.099 1.00 91.19 202 GLU A CA 1
ATOM 1591 C C . GLU A 1 202 ? 13.370 -6.308 10.168 1.00 91.19 202 GLU A C 1
ATOM 1593 O O . GLU A 1 202 ? 12.478 -5.668 10.735 1.00 91.19 202 GLU A O 1
ATOM 1598 N N . GLU A 1 203 ? 13.134 -7.522 9.665 1.00 89.75 203 GLU A N 1
ATOM 1599 C CA . GLU A 1 203 ? 11.846 -8.196 9.817 1.00 89.75 203 GLU A CA 1
ATOM 1600 C C . GLU A 1 203 ? 11.530 -8.508 11.287 1.00 89.75 203 GLU A C 1
ATOM 1602 O O . GLU A 1 203 ? 10.357 -8.508 11.672 1.00 89.75 203 GLU A O 1
ATOM 1607 N N . GLU A 1 204 ? 12.559 -8.698 12.125 1.00 87.31 204 GLU A N 1
ATOM 1608 C CA . GLU A 1 204 ? 12.434 -8.812 13.587 1.00 87.31 204 GLU A CA 1
ATOM 1609 C C . GLU A 1 204 ? 11.875 -7.522 14.211 1.00 87.31 204 GLU A C 1
ATOM 1611 O O . GLU A 1 204 ? 11.139 -7.567 15.196 1.00 87.31 204 GLU A O 1
ATOM 1616 N N . ASN A 1 205 ? 12.129 -6.376 13.571 1.00 91.06 205 ASN A N 1
ATOM 1617 C CA . ASN A 1 205 ? 11.581 -5.067 13.930 1.00 91.06 205 ASN A CA 1
ATOM 1618 C C . ASN A 1 205 ? 10.253 -4.769 13.213 1.00 91.06 205 ASN A C 1
ATOM 1620 O O . ASN A 1 205 ? 9.808 -3.617 13.159 1.00 91.06 205 ASN A O 1
ATOM 1624 N N . ASN A 1 206 ? 9.601 -5.789 12.645 1.00 95.00 206 ASN A N 1
ATOM 1625 C CA . ASN A 1 206 ? 8.346 -5.688 11.906 1.00 95.00 206 ASN A CA 1
ATOM 1626 C C . ASN A 1 206 ? 8.394 -4.726 10.698 1.00 95.00 206 ASN A C 1
ATOM 1628 O O . ASN A 1 206 ? 7.362 -4.144 10.342 1.00 95.00 206 ASN A O 1
ATOM 1632 N N . VAL A 1 207 ? 9.565 -4.528 10.080 1.00 96.69 207 VAL A N 1
ATOM 1633 C CA . VAL A 1 207 ? 9.733 -3.733 8.851 1.00 96.69 207 VAL A CA 1
ATOM 1634 C C . VAL A 1 207 ? 10.168 -4.648 7.710 1.00 96.69 207 VAL A C 1
ATOM 1636 O O . VAL A 1 207 ? 11.156 -5.360 7.817 1.00 96.69 207 VAL A O 1
ATOM 1639 N N . TYR A 1 208 ? 9.425 -4.618 6.605 1.00 96.75 208 TYR A N 1
ATOM 1640 C CA . TYR A 1 208 ? 9.577 -5.559 5.498 1.00 96.75 208 TYR A CA 1
ATOM 1641 C C . TYR A 1 208 ? 9.734 -4.824 4.170 1.00 96.75 208 TYR A C 1
ATOM 1643 O O . TYR A 1 208 ? 8.910 -3.970 3.839 1.00 96.75 208 TYR A O 1
ATOM 1651 N N . VAL A 1 209 ? 10.718 -5.204 3.354 1.00 95.56 209 VAL A N 1
ATOM 1652 C CA . VAL A 1 209 ? 10.767 -4.811 1.936 1.00 95.56 209 VAL A CA 1
ATOM 1653 C C . VAL A 1 209 ? 10.053 -5.878 1.113 1.00 95.56 20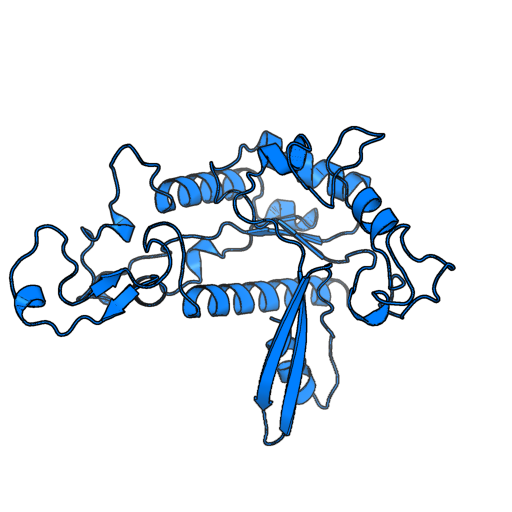9 VAL A C 1
ATOM 1655 O O . VAL A 1 209 ? 10.567 -6.967 0.882 1.00 95.56 209 VAL A O 1
ATOM 1658 N N . ILE A 1 210 ? 8.841 -5.574 0.652 1.00 93.81 210 ILE A N 1
ATOM 1659 C CA . ILE A 1 210 ? 8.004 -6.534 -0.072 1.00 93.81 210 ILE A CA 1
ATOM 1660 C C . ILE A 1 210 ? 8.395 -6.520 -1.565 1.00 93.81 210 ILE A C 1
ATOM 1662 O O . ILE A 1 210 ? 8.390 -5.453 -2.191 1.00 93.81 210 ILE A O 1
ATOM 1666 N N . PRO A 1 211 ? 8.669 -7.680 -2.195 1.00 87.00 211 PRO A N 1
ATOM 1667 C CA . PRO A 1 211 ? 9.298 -7.767 -3.518 1.00 87.00 211 PRO A CA 1
ATOM 1668 C C . PRO A 1 211 ? 8.329 -7.517 -4.695 1.00 87.00 211 PRO A C 1
ATOM 1670 O O . PRO A 1 211 ? 8.241 -8.299 -5.643 1.00 87.00 211 PRO A O 1
ATOM 1673 N N . PHE A 1 212 ? 7.604 -6.396 -4.692 1.00 88.75 212 PHE A N 1
ATOM 1674 C CA . PHE A 1 212 ? 6.732 -5.990 -5.809 1.00 88.75 212 PHE A CA 1
ATOM 1675 C C . PHE A 1 212 ? 7.498 -5.836 -7.130 1.00 88.75 212 PHE A C 1
ATOM 1677 O O . PHE A 1 212 ? 6.953 -6.106 -8.202 1.00 88.75 212 PHE A O 1
ATOM 1684 N N . PHE A 1 213 ? 8.778 -5.464 -7.054 1.00 82.94 213 PHE A N 1
ATOM 1685 C CA . PHE A 1 213 ? 9.643 -5.296 -8.218 1.00 82.94 213 PHE A CA 1
ATOM 1686 C C . PHE A 1 213 ? 9.812 -6.572 -9.052 1.00 82.94 213 PHE A C 1
ATOM 1688 O O . PHE A 1 213 ? 9.935 -6.500 -10.273 1.00 82.94 213 PHE A O 1
ATOM 1695 N N . HIS A 1 214 ? 9.773 -7.739 -8.407 1.00 81.44 214 HIS A N 1
ATOM 1696 C CA . HIS A 1 214 ? 10.077 -9.022 -9.043 1.00 81.44 214 HIS A CA 1
ATOM 1697 C C . HIS A 1 214 ? 8.839 -9.857 -9.382 1.00 81.44 214 HIS A C 1
ATOM 1699 O O . HIS A 1 214 ? 8.969 -10.905 -10.005 1.00 81.44 214 HIS A O 1
ATOM 1705 N N . THR A 1 215 ? 7.647 -9.417 -8.974 1.00 79.88 215 THR A N 1
ATOM 1706 C CA . THR A 1 215 ? 6.422 -10.235 -9.032 1.00 79.88 215 THR A CA 1
ATOM 1707 C C . THR A 1 215 ? 5.521 -9.927 -10.224 1.00 79.88 215 THR A C 1
ATOM 1709 O O . THR A 1 215 ? 4.662 -10.739 -10.553 1.00 79.88 215 THR A O 1
ATOM 1712 N N . ALA A 1 216 ? 5.698 -8.792 -10.904 1.00 74.00 216 ALA A N 1
ATOM 1713 C CA . ALA A 1 216 ? 4.929 -8.485 -12.110 1.00 74.00 216 ALA A CA 1
ATOM 1714 C C . ALA A 1 216 ? 5.559 -9.162 -13.352 1.00 74.00 216 ALA A C 1
ATOM 1716 O O . ALA A 1 216 ? 6.731 -8.898 -13.636 1.00 74.00 216 ALA A O 1
ATOM 1717 N N . PRO A 1 217 ? 4.814 -9.993 -14.116 1.00 66.88 217 PRO A N 1
ATOM 1718 C CA . PRO A 1 217 ? 5.285 -10.565 -15.379 1.00 66.88 217 PRO A CA 1
ATOM 1719 C C . PRO A 1 217 ? 5.375 -9.448 -16.412 1.00 66.88 217 PRO A C 1
ATOM 1721 O O . PRO A 1 217 ? 4.364 -8.885 -16.831 1.00 66.88 217 PRO A O 1
ATOM 1724 N N . THR A 1 218 ? 6.587 -9.006 -16.717 1.00 68.25 218 THR A N 1
ATOM 1725 C CA . THR A 1 218 ? 6.724 -7.629 -17.181 1.00 68.25 218 THR A CA 1
ATOM 1726 C C . THR A 1 218 ? 6.268 -7.387 -18.595 1.00 68.25 218 THR A C 1
ATOM 1728 O O . THR A 1 218 ? 5.595 -6.387 -18.819 1.00 68.25 218 THR A O 1
ATOM 1731 N N . ALA A 1 219 ? 6.620 -8.261 -19.537 1.00 66.62 219 ALA A N 1
ATOM 1732 C CA . ALA A 1 219 ? 6.217 -8.080 -20.928 1.00 66.62 219 ALA A CA 1
ATOM 1733 C C . ALA A 1 219 ? 4.683 -8.020 -21.046 1.00 66.62 219 ALA A C 1
ATOM 1735 O O . ALA A 1 219 ? 4.133 -7.264 -21.840 1.00 66.62 219 ALA A O 1
ATOM 1736 N N . GLU A 1 220 ? 3.988 -8.753 -20.179 1.00 74.94 220 GLU A N 1
ATOM 1737 C CA . GLU A 1 220 ? 2.535 -8.804 -20.102 1.00 74.94 220 GLU A CA 1
ATOM 1738 C C . GLU A 1 220 ? 1.941 -7.694 -19.235 1.00 74.94 220 GLU A C 1
ATOM 1740 O O . GLU A 1 220 ? 0.753 -7.414 -19.356 1.00 74.94 220 GLU A O 1
ATOM 1745 N N . SER A 1 221 ? 2.729 -7.060 -18.362 1.00 79.12 221 SER A N 1
ATOM 1746 C CA . SER A 1 221 ? 2.267 -6.041 -17.408 1.00 79.12 221 SER A CA 1
ATOM 1747 C C . SER A 1 221 ? 2.463 -4.604 -17.901 1.00 79.12 221 SER A C 1
ATOM 1749 O O . SER A 1 221 ? 2.172 -3.656 -17.168 1.00 79.12 221 SER A O 1
ATOM 1751 N N . ILE A 1 222 ? 2.935 -4.404 -19.132 1.00 77.62 222 ILE A N 1
ATOM 1752 C CA . ILE A 1 222 ? 3.081 -3.068 -19.721 1.00 77.62 222 ILE A CA 1
ATOM 1753 C C . ILE A 1 222 ? 1.701 -2.486 -20.058 1.00 77.62 222 ILE A C 1
ATOM 1755 O O . ILE A 1 222 ? 0.811 -3.181 -20.558 1.00 77.62 222 ILE A O 1
ATOM 1759 N N . ALA A 1 223 ? 1.519 -1.187 -19.811 1.00 77.06 223 ALA A N 1
ATOM 1760 C CA . ALA A 1 223 ? 0.350 -0.436 -20.265 1.00 77.06 223 ALA A CA 1
ATOM 1761 C C . ALA A 1 223 ? 0.391 -0.216 -21.789 1.00 77.06 223 ALA A C 1
ATOM 1763 O O . ALA A 1 223 ? 0.754 0.849 -22.287 1.00 77.06 223 ALA A O 1
ATOM 1764 N N . GLY A 1 224 ? 0.040 -1.251 -22.546 1.00 76.94 224 GLY A N 1
ATOM 1765 C CA . GLY A 1 224 ? -0.036 -1.205 -24.000 1.00 76.94 224 GLY A CA 1
ATOM 1766 C C . GLY A 1 224 ? -1.099 -2.134 -24.564 1.00 76.94 224 GLY A C 1
ATOM 1767 O O . GLY A 1 224 ? -1.732 -2.905 -23.840 1.00 76.94 224 GLY A O 1
ATOM 1768 N N . ARG A 1 225 ? -1.319 -2.021 -25.869 1.00 72.88 225 ARG A N 1
ATOM 1769 C CA . ARG A 1 225 ? -2.235 -2.854 -26.646 1.00 72.88 225 ARG A CA 1
ATOM 1770 C C . ARG A 1 225 ? -1.510 -3.430 -27.849 1.00 72.88 225 ARG A C 1
ATOM 1772 O O . ARG A 1 225 ? -0.574 -2.825 -28.372 1.00 72.88 225 ARG A O 1
ATOM 1779 N N . LYS A 1 226 ? -2.009 -4.561 -28.336 1.00 74.75 226 LYS A N 1
ATOM 1780 C CA . LYS A 1 226 ? -1.572 -5.088 -29.623 1.00 74.75 226 LYS A CA 1
ATOM 1781 C C . LYS A 1 226 ? -2.087 -4.190 -30.755 1.00 74.75 226 LYS A C 1
ATOM 1783 O O . LYS A 1 226 ? -3.273 -3.862 -30.769 1.00 74.75 226 LYS A O 1
ATOM 1788 N N . SER A 1 227 ? -1.216 -3.825 -31.690 1.00 72.38 227 SER A N 1
ATOM 1789 C CA . SER A 1 227 ? -1.565 -3.132 -32.931 1.00 72.38 227 SER A CA 1
ATOM 1790 C C . SER A 1 227 ? -1.397 -4.073 -34.115 1.00 72.38 227 SER A C 1
ATOM 1792 O O . SER A 1 227 ? -0.331 -4.643 -34.322 1.00 72.38 227 SER A O 1
ATOM 1794 N N . ASN A 1 228 ? -2.467 -4.259 -34.883 1.00 72.69 228 ASN A N 1
ATOM 1795 C CA . ASN A 1 228 ? -2.466 -5.093 -36.089 1.00 72.69 228 ASN A CA 1
ATOM 1796 C C . ASN A 1 228 ? -2.526 -4.225 -37.356 1.00 72.69 228 ASN A C 1
ATOM 1798 O O . ASN A 1 228 ? -3.079 -4.651 -38.368 1.00 72.69 228 ASN A O 1
ATOM 1802 N N . LEU A 1 229 ? -2.065 -2.977 -37.271 1.00 75.50 229 LEU A N 1
ATOM 1803 C CA . LEU A 1 229 ? -2.036 -2.080 -38.416 1.00 75.50 229 LEU A CA 1
ATOM 1804 C C . LEU A 1 229 ? -0.895 -2.484 -39.372 1.00 75.50 229 LEU A C 1
ATOM 1806 O O . LEU A 1 229 ? 0.151 -2.924 -38.893 1.00 75.50 229 LEU A O 1
ATOM 1810 N N . PRO A 1 230 ? -1.068 -2.345 -40.703 1.00 76.31 230 PRO A N 1
ATOM 1811 C CA . PRO A 1 230 ? -0.044 -2.744 -41.675 1.00 76.31 230 PRO A CA 1
ATOM 1812 C C . PRO A 1 230 ? 1.292 -2.005 -41.518 1.00 76.31 230 PRO A C 1
ATOM 1814 O O . PRO A 1 230 ? 2.328 -2.506 -41.928 1.00 76.31 230 PRO A O 1
ATOM 1817 N N . ASP A 1 231 ? 1.291 -0.808 -40.930 1.00 71.00 231 ASP A N 1
ATOM 1818 C CA . ASP A 1 231 ? 2.501 -0.033 -40.642 1.00 71.00 231 ASP A CA 1
ATOM 1819 C C . ASP A 1 231 ? 3.375 -0.669 -39.543 1.00 71.00 231 ASP A C 1
ATOM 1821 O O . ASP A 1 231 ? 4.593 -0.485 -39.545 1.00 71.00 231 ASP A O 1
ATOM 1825 N N . ALA A 1 232 ? 2.789 -1.480 -38.657 1.00 68.81 232 ALA A N 1
ATOM 1826 C CA . ALA A 1 232 ? 3.510 -2.240 -37.639 1.00 68.81 232 ALA A CA 1
ATOM 1827 C C . ALA A 1 232 ? 4.412 -3.345 -38.226 1.00 68.81 232 ALA A C 1
ATOM 1829 O O . ALA A 1 232 ? 5.366 -3.754 -37.559 1.00 68.81 232 ALA A O 1
ATOM 1830 N N . ASP A 1 233 ? 4.143 -3.782 -39.465 1.00 69.75 233 ASP A N 1
ATOM 1831 C CA . ASP A 1 233 ? 4.969 -4.743 -40.211 1.00 69.75 233 ASP A CA 1
ATOM 1832 C C . ASP A 1 233 ? 6.269 -4.107 -40.745 1.00 69.75 233 ASP A C 1
ATOM 1834 O O . ASP A 1 233 ? 7.211 -4.811 -41.121 1.00 69.75 233 ASP A O 1
ATOM 1838 N N . TYR A 1 234 ? 6.365 -2.773 -40.758 1.00 67.44 234 TYR A N 1
ATOM 1839 C CA . TYR A 1 234 ? 7.561 -2.053 -41.190 1.00 67.44 234 TYR A CA 1
ATOM 1840 C C . TYR A 1 234 ? 8.490 -1.785 -39.997 1.00 67.44 234 TYR A C 1
ATOM 1842 O O . TYR A 1 234 ? 8.061 -1.557 -38.865 1.00 67.44 234 TYR A O 1
ATOM 1850 N N . SER A 1 235 ? 9.806 -1.838 -40.232 1.00 52.09 235 SER A N 1
ATOM 1851 C CA . SER A 1 235 ? 10.809 -1.596 -39.189 1.00 52.09 235 SER A CA 1
ATOM 1852 C C . SER A 1 235 ? 10.695 -0.163 -38.664 1.00 52.09 235 SER A C 1
ATOM 1854 O O . SER A 1 235 ? 11.068 0.792 -39.342 1.00 52.09 235 SER A O 1
ATOM 1856 N N . SER A 1 236 ? 10.194 -0.012 -37.440 1.00 53.50 236 SER A N 1
ATOM 1857 C CA . SER A 1 236 ? 10.370 1.212 -36.667 1.00 53.50 236 SER A CA 1
ATOM 1858 C C . SER A 1 236 ? 11.610 1.069 -35.784 1.00 53.50 236 SER A C 1
ATOM 1860 O O . SER A 1 236 ? 11.896 -0.005 -35.249 1.00 53.50 236 SER A O 1
ATOM 1862 N N . ALA A 1 237 ? 12.341 2.165 -35.582 1.00 50.16 237 ALA A N 1
ATOM 1863 C CA . ALA A 1 237 ? 13.524 2.219 -34.717 1.00 50.16 237 ALA A CA 1
ATOM 1864 C C . ALA A 1 237 ? 13.246 1.864 -33.232 1.00 50.16 237 ALA A C 1
ATOM 1866 O O . ALA A 1 237 ? 14.164 1.866 -32.419 1.00 50.16 237 ALA A O 1
ATOM 1867 N N . LEU A 1 238 ? 11.992 1.569 -32.863 1.00 51.72 238 LEU A N 1
ATOM 1868 C CA . LEU A 1 238 ? 11.516 1.446 -31.483 1.00 51.72 238 LEU A CA 1
ATOM 1869 C C . LEU A 1 238 ? 11.329 -0.000 -30.991 1.00 51.72 238 LEU A C 1
ATOM 1871 O O . LEU A 1 238 ? 10.954 -0.202 -29.837 1.00 51.72 238 LEU A O 1
ATOM 1875 N N . GLY A 1 239 ? 11.612 -1.019 -31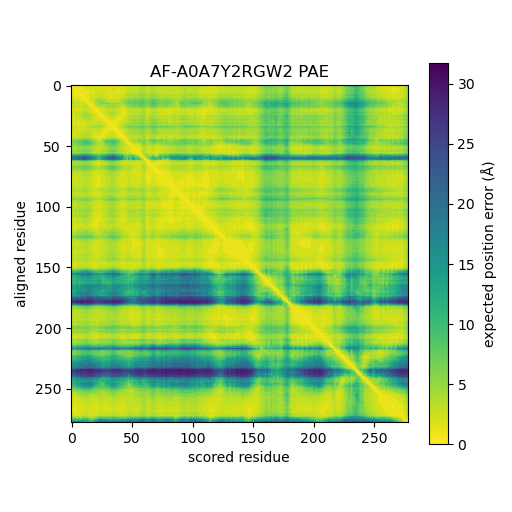.814 1.00 54.50 239 GLY A N 1
ATOM 1876 C CA . GLY A 1 239 ? 11.658 -2.419 -31.360 1.00 54.50 239 GLY A CA 1
ATOM 1877 C C . GLY A 1 239 ? 10.363 -2.931 -30.707 1.00 54.50 239 GLY A C 1
ATOM 1878 O O . GLY A 1 239 ? 10.418 -3.829 -29.870 1.00 54.50 239 GLY A O 1
ATOM 1879 N N . SER A 1 240 ? 9.211 -2.343 -31.040 1.00 56.53 240 SER A N 1
ATOM 1880 C CA . SER A 1 240 ? 7.890 -2.686 -30.495 1.00 56.53 240 SER A CA 1
ATOM 1881 C C . SER A 1 240 ? 6.880 -2.944 -31.617 1.00 56.53 240 SER A C 1
ATOM 1883 O O . SER A 1 240 ? 5.784 -2.381 -31.626 1.00 56.53 240 SER A O 1
ATOM 1885 N N . GLN A 1 241 ? 7.264 -3.764 -32.601 1.00 60.28 241 GLN A N 1
ATOM 1886 C CA . GLN A 1 241 ? 6.357 -4.175 -33.676 1.00 60.28 241 GLN A CA 1
ATOM 1887 C C . GLN A 1 241 ? 5.081 -4.754 -33.054 1.00 60.28 241 GLN A C 1
ATOM 1889 O O . GLN A 1 241 ? 5.135 -5.585 -32.148 1.00 60.28 241 GLN A O 1
ATOM 1894 N N . HIS A 1 242 ? 3.931 -4.251 -33.493 1.00 64.88 242 HIS A N 1
ATOM 1895 C CA . HIS A 1 242 ? 2.605 -4.615 -32.987 1.00 64.88 242 HIS A CA 1
ATOM 1896 C C . HIS A 1 242 ? 2.310 -4.285 -31.521 1.00 64.88 242 HIS A C 1
ATOM 1898 O O . HIS A 1 242 ? 1.330 -4.807 -30.987 1.00 64.88 242 HIS A O 1
ATOM 1904 N N . PHE A 1 243 ? 3.084 -3.426 -30.854 1.00 68.12 243 PHE A N 1
ATOM 1905 C CA . PHE A 1 243 ? 2.777 -2.999 -29.490 1.00 68.12 243 PHE A CA 1
ATOM 1906 C C . PHE A 1 243 ? 2.737 -1.476 -29.389 1.00 68.12 243 PHE A C 1
ATOM 1908 O O . PHE A 1 243 ? 3.753 -0.794 -29.504 1.00 68.12 243 PHE A O 1
ATOM 1915 N N . GLU A 1 244 ? 1.537 -0.947 -29.164 1.00 69.81 244 GLU A N 1
ATOM 1916 C CA . GLU A 1 244 ? 1.284 0.480 -28.997 1.00 69.81 244 GLU A CA 1
ATOM 1917 C C . GLU A 1 244 ? 0.993 0.804 -27.537 1.00 69.81 244 GLU A C 1
ATOM 1919 O O . GLU A 1 244 ? 0.380 0.022 -26.807 1.00 69.81 244 GLU A O 1
ATOM 1924 N N . HIS A 1 245 ? 1.373 2.008 -27.120 1.00 70.25 245 HIS A N 1
ATOM 1925 C CA . HIS A 1 245 ? 0.959 2.550 -25.834 1.00 70.25 245 HIS A CA 1
ATOM 1926 C C . HIS A 1 245 ? -0.583 2.630 -25.754 1.00 70.25 245 HIS A C 1
ATOM 1928 O O . HIS A 1 245 ? -1.248 3.077 -26.686 1.00 70.25 245 HIS A O 1
ATOM 1934 N N . PHE A 1 246 ? -1.167 2.185 -24.636 1.00 71.19 246 PHE A N 1
ATOM 1935 C CA . PHE A 1 246 ? -2.604 2.259 -24.377 1.00 71.19 246 PHE A CA 1
ATOM 1936 C C . PHE A 1 246 ? -2.878 2.732 -22.948 1.00 71.19 246 PHE A C 1
ATOM 1938 O O . PHE A 1 246 ? -2.388 2.153 -21.978 1.00 71.19 246 PHE A O 1
ATOM 1945 N N . GLY A 1 247 ? -3.687 3.785 -22.812 1.00 74.44 247 GLY A N 1
ATOM 1946 C CA . GLY A 1 247 ? -3.972 4.418 -21.525 1.00 74.44 247 GLY A CA 1
ATOM 1947 C C . GLY A 1 247 ? -2.856 5.372 -21.090 1.00 74.44 247 GLY A C 1
ATOM 1948 O O . GLY A 1 247 ? -2.545 6.331 -21.787 1.00 74.44 247 GLY A O 1
ATOM 1949 N N . TRP A 1 248 ? -2.268 5.134 -19.917 1.00 70.62 248 TRP A N 1
ATOM 1950 C CA . TRP A 1 248 ? -1.190 5.953 -19.342 1.00 70.62 248 TRP A CA 1
ATOM 1951 C C . TRP A 1 248 ? 0.188 5.442 -19.745 1.00 70.62 248 TRP A C 1
ATOM 1953 O O . TRP A 1 248 ? 0.308 4.252 -20.010 1.00 70.62 248 TRP A O 1
ATOM 1963 N N . GLY A 1 249 ? 1.190 6.328 -19.841 1.00 72.88 249 GLY A N 1
ATOM 1964 C CA . GLY A 1 249 ? 2.500 6.020 -20.436 1.00 72.88 249 GLY A CA 1
ATOM 1965 C C . GLY A 1 249 ? 3.046 4.655 -20.014 1.00 72.88 249 GLY A C 1
ATOM 1966 O O . GLY A 1 249 ? 3.183 4.397 -18.819 1.00 72.88 249 GLY A O 1
ATOM 1967 N N . ALA A 1 250 ? 3.377 3.800 -20.986 1.00 72.94 250 ALA A N 1
ATOM 1968 C CA . ALA A 1 250 ? 3.951 2.464 -20.770 1.00 72.94 250 ALA A CA 1
ATOM 1969 C C . ALA A 1 250 ? 5.272 2.486 -19.974 1.00 72.94 250 ALA A C 1
ATOM 1971 O O . ALA A 1 250 ? 5.681 1.484 -19.401 1.00 72.94 250 ALA A O 1
ATOM 1972 N N . ASN A 1 251 ? 5.928 3.647 -19.931 1.00 72.31 251 ASN A N 1
ATOM 1973 C CA . ASN A 1 251 ? 7.122 3.953 -19.151 1.00 72.31 251 ASN A CA 1
ATOM 1974 C C . ASN A 1 251 ? 6.818 4.591 -17.772 1.00 72.31 251 ASN A C 1
ATOM 1976 O O . ASN A 1 251 ? 7.751 4.982 -17.073 1.00 72.31 251 ASN A O 1
ATOM 1980 N N . ILE A 1 252 ? 5.545 4.703 -17.373 1.00 75.94 252 ILE A N 1
ATOM 1981 C CA . ILE A 1 252 ? 5.091 5.335 -16.118 1.00 75.94 252 ILE A CA 1
ATOM 1982 C C . ILE A 1 252 ? 4.154 4.417 -15.315 1.00 75.94 252 ILE A C 1
ATOM 1984 O O . ILE A 1 252 ? 4.215 4.408 -14.087 1.00 75.94 252 ILE A O 1
ATOM 1988 N N . HIS A 1 253 ? 3.291 3.644 -15.978 1.00 80.94 253 HIS A N 1
ATOM 1989 C CA . HIS A 1 253 ? 2.285 2.808 -15.323 1.00 80.94 253 HIS A CA 1
ATOM 1990 C C . HIS A 1 253 ? 2.315 1.361 -15.819 1.00 80.94 253 HIS A C 1
ATOM 1992 O O . HIS A 1 253 ? 2.514 1.096 -17.003 1.00 80.94 253 HIS A O 1
ATOM 1998 N N . THR A 1 254 ? 2.045 0.433 -14.900 1.00 81.88 254 THR A N 1
ATOM 1999 C CA . THR A 1 254 ? 1.729 -0.960 -15.228 1.00 81.88 254 THR A CA 1
ATOM 2000 C C . THR A 1 254 ? 0.249 -1.101 -15.608 1.00 81.88 254 THR A C 1
ATOM 2002 O O . THR A 1 254 ? -0.572 -0.23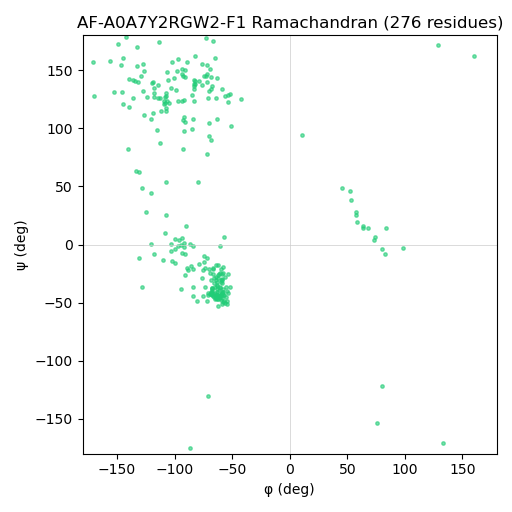3 -15.296 1.00 81.88 254 THR A O 1
ATOM 2005 N N . ASN A 1 255 ? -0.116 -2.199 -16.265 1.00 80.69 255 ASN A N 1
ATOM 2006 C CA . ASN A 1 255 ? -1.507 -2.551 -16.530 1.00 80.69 255 ASN A CA 1
ATOM 2007 C C . ASN A 1 255 ? -2.144 -3.343 -15.365 1.00 80.69 255 ASN A C 1
ATOM 2009 O O . ASN A 1 255 ? -1.554 -3.555 -14.305 1.00 80.69 255 ASN A O 1
ATOM 2013 N N . GLY A 1 256 ? -3.383 -3.804 -15.562 1.00 82.88 256 GLY A N 1
ATOM 2014 C CA . GLY A 1 256 ? -4.125 -4.547 -14.541 1.00 82.88 256 GLY A CA 1
ATOM 2015 C C . GLY A 1 256 ? -3.462 -5.853 -14.080 1.00 82.88 256 GLY A C 1
ATOM 2016 O O . GLY A 1 256 ? -3.614 -6.210 -12.914 1.00 82.88 256 GLY A O 1
ATOM 2017 N N . LEU A 1 257 ? -2.706 -6.545 -14.940 1.00 83.50 257 LEU A N 1
ATOM 2018 C CA . LEU A 1 257 ? -2.018 -7.790 -14.580 1.00 83.50 257 LEU A CA 1
ATOM 2019 C C . LEU A 1 257 ? -0.903 -7.537 -13.564 1.00 83.50 257 LEU A C 1
ATOM 2021 O O . LEU A 1 257 ? -0.805 -8.273 -12.581 1.00 83.50 257 LEU A O 1
ATOM 2025 N N . GLY A 1 258 ? -0.125 -6.464 -13.732 1.00 85.44 258 GLY A N 1
ATOM 2026 C CA . GLY A 1 258 ? 0.888 -6.067 -12.751 1.00 85.44 258 GLY A CA 1
ATOM 2027 C C . GLY A 1 258 ? 0.266 -5.785 -11.382 1.00 85.44 258 GLY A C 1
ATOM 2028 O O . GLY A 1 258 ? 0.676 -6.362 -10.375 1.00 85.44 258 GLY A O 1
ATOM 2029 N N . HIS A 1 259 ? -0.820 -5.005 -11.355 1.00 87.75 259 HIS A N 1
ATOM 2030 C CA . HIS A 1 259 ? -1.568 -4.730 -10.124 1.00 87.75 259 HIS A CA 1
ATOM 2031 C C . HIS A 1 259 ? -2.149 -5.992 -9.460 1.00 87.75 259 HIS A C 1
ATOM 2033 O O . HIS A 1 259 ? -2.185 -6.072 -8.230 1.00 87.75 259 HIS A O 1
ATOM 2039 N N . ILE A 1 260 ? -2.605 -6.982 -10.237 1.00 88.56 260 ILE A N 1
ATOM 2040 C CA . ILE A 1 260 ? -3.108 -8.258 -9.699 1.00 88.56 260 ILE A CA 1
ATOM 2041 C C . ILE A 1 260 ? -1.982 -9.039 -9.013 1.00 88.56 260 ILE A C 1
ATOM 2043 O O . ILE A 1 260 ? -2.184 -9.516 -7.895 1.00 88.56 260 ILE A O 1
ATOM 2047 N N . ASN A 1 261 ? -0.803 -9.121 -9.634 1.00 88.38 261 ASN A N 1
ATOM 2048 C CA . ASN A 1 261 ? 0.356 -9.814 -9.063 1.00 88.38 261 ASN A CA 1
ATOM 2049 C C . ASN A 1 261 ? 0.846 -9.141 -7.775 1.00 88.38 261 ASN A C 1
ATOM 2051 O O . ASN A 1 261 ? 1.044 -9.814 -6.763 1.00 88.38 261 ASN A O 1
ATOM 2055 N N . TRP A 1 262 ? 0.925 -7.809 -7.753 1.00 90.88 262 TRP A N 1
ATOM 2056 C CA . TRP A 1 262 ? 1.191 -7.054 -6.522 1.00 90.88 262 TRP A CA 1
ATOM 2057 C C . TRP A 1 262 ? 0.139 -7.323 -5.444 1.00 90.88 262 TRP A C 1
ATOM 2059 O O . TRP A 1 262 ? 0.461 -7.504 -4.272 1.00 90.88 262 TRP A O 1
ATOM 2069 N N . GLY A 1 263 ? -1.132 -7.408 -5.839 1.00 91.62 263 GLY A N 1
ATOM 2070 C CA . GLY A 1 263 ? -2.226 -7.746 -4.938 1.00 91.62 263 GLY A CA 1
ATOM 2071 C C . GLY A 1 263 ? -2.124 -9.154 -4.342 1.00 91.62 263 GLY A C 1
ATOM 2072 O O . GLY A 1 263 ? -2.574 -9.345 -3.208 1.00 91.62 263 GLY A O 1
ATOM 2073 N N . TYR A 1 264 ? -1.561 -10.117 -5.078 1.00 92.81 264 TYR A N 1
ATOM 2074 C CA . TYR A 1 264 ? -1.256 -11.460 -4.580 1.00 92.81 264 TYR A CA 1
ATOM 2075 C C . TYR A 1 264 ? -0.074 -11.428 -3.612 1.00 92.81 264 TYR A C 1
ATOM 2077 O O . TYR A 1 264 ? -0.208 -11.910 -2.492 1.00 92.81 264 TYR A O 1
ATOM 2085 N N . GLN A 1 265 ? 1.025 -10.761 -3.978 1.00 93.25 265 GLN A N 1
ATOM 2086 C CA . GLN A 1 265 ? 2.190 -10.627 -3.102 1.00 93.25 265 GLN A CA 1
ATOM 2087 C C . GLN A 1 265 ? 1.836 -9.951 -1.773 1.00 93.25 265 GLN A C 1
ATOM 2089 O O . GLN A 1 265 ? 2.262 -10.401 -0.712 1.00 93.25 265 GLN A O 1
ATOM 2094 N N . LEU A 1 266 ? 1.004 -8.906 -1.818 1.00 94.62 266 LEU A N 1
ATOM 2095 C CA . LEU A 1 266 ? 0.506 -8.240 -0.618 1.00 94.62 266 LEU A CA 1
ATOM 2096 C C . LEU A 1 266 ? -0.340 -9.175 0.251 1.00 94.62 266 LEU A C 1
ATOM 2098 O O . LEU A 1 266 ? -0.238 -9.137 1.470 1.00 94.62 266 LEU A O 1
ATOM 2102 N N . TYR A 1 267 ? -1.183 -10.003 -0.368 1.00 94.88 267 TYR A N 1
ATOM 2103 C CA . TYR A 1 267 ? -1.998 -10.982 0.352 1.00 94.88 267 TYR A CA 1
ATOM 2104 C C . TYR A 1 267 ? -1.108 -12.015 1.052 1.00 94.88 267 TYR A C 1
ATOM 2106 O O . TYR A 1 267 ? -1.299 -12.257 2.241 1.00 94.88 267 TYR A O 1
ATOM 2114 N N . SER A 1 268 ? -0.109 -12.553 0.347 1.00 94.31 268 SER A N 1
ATOM 2115 C CA . SER A 1 268 ? 0.830 -13.533 0.895 1.00 94.31 268 SER A CA 1
ATOM 2116 C C . SER A 1 268 ? 1.605 -12.969 2.082 1.00 94.31 268 SER A C 1
ATOM 2118 O O . SER A 1 268 ? 1.705 -13.634 3.108 1.00 94.31 268 SER A O 1
ATOM 2120 N N . TRP A 1 269 ? 2.094 -11.728 1.969 1.00 95.25 269 TRP A N 1
ATOM 2121 C CA . TRP A 1 269 ? 2.793 -11.051 3.061 1.00 95.25 269 TRP A CA 1
ATOM 2122 C C . TRP A 1 269 ? 1.890 -10.854 4.281 1.00 95.25 269 TRP A C 1
ATOM 2124 O O . TRP A 1 269 ? 2.251 -11.329 5.350 1.00 95.25 269 TRP A O 1
ATOM 2134 N N . ILE A 1 270 ? 0.698 -10.259 4.119 1.00 95.25 270 ILE A N 1
ATOM 2135 C CA . ILE A 1 270 ? -0.241 -10.040 5.238 1.00 95.25 270 ILE A CA 1
ATOM 2136 C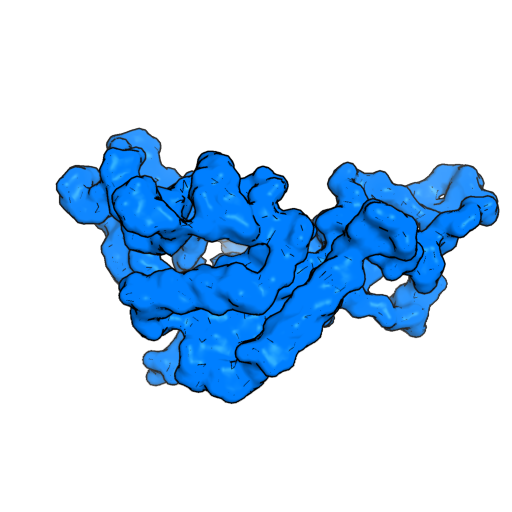 C . ILE A 1 270 ? -0.602 -11.369 5.916 1.00 95.25 270 ILE A C 1
ATOM 2138 O O . ILE A 1 270 ? -0.653 -11.459 7.138 1.00 95.25 270 ILE A O 1
ATOM 2142 N N . LYS A 1 271 ? -0.870 -12.422 5.136 1.00 92.88 271 LYS A N 1
ATOM 2143 C CA . LYS A 1 271 ? -1.219 -13.735 5.691 1.00 92.88 271 LYS A CA 1
ATOM 2144 C C . LYS A 1 271 ? -0.064 -14.328 6.500 1.00 92.88 271 LYS A C 1
ATOM 2146 O O . LYS A 1 271 ? -0.294 -14.853 7.585 1.00 92.88 271 LYS A O 1
ATOM 2151 N N . TRP A 1 272 ? 1.160 -14.236 5.984 1.00 92.50 272 TRP A N 1
ATOM 2152 C CA . TRP A 1 272 ? 2.347 -14.744 6.664 1.00 92.50 272 TRP A CA 1
ATOM 2153 C C . TRP A 1 272 ? 2.668 -13.954 7.935 1.00 92.50 272 TRP A C 1
ATOM 2155 O O . TRP A 1 272 ? 2.958 -14.561 8.962 1.00 92.50 272 TRP A O 1
ATOM 2165 N N . THR A 1 273 ? 2.556 -12.623 7.907 1.00 93.81 273 THR A N 1
ATOM 2166 C CA . THR A 1 273 ? 2.807 -11.794 9.089 1.00 93.81 273 THR A CA 1
ATOM 2167 C C . THR A 1 273 ? 1.752 -12.010 10.163 1.00 93.81 273 THR A C 1
ATOM 2169 O O . THR A 1 273 ? 2.123 -12.123 11.321 1.00 93.81 273 THR A O 1
ATOM 2172 N N . ILE A 1 274 ? 0.467 -12.149 9.817 1.00 89.06 274 ILE A N 1
ATOM 2173 C CA . ILE A 1 274 ? -0.584 -12.470 10.799 1.00 89.06 274 ILE A CA 1
ATOM 2174 C C . ILE A 1 274 ? -0.346 -13.848 11.430 1.00 89.06 274 ILE A C 1
ATOM 2176 O O . ILE A 1 274 ? -0.473 -13.989 12.642 1.00 89.06 274 ILE A O 1
ATOM 2180 N N . ALA A 1 275 ? 0.039 -14.851 10.636 1.00 82.19 275 ALA A N 1
ATOM 2181 C CA . ALA A 1 275 ? 0.294 -16.202 11.133 1.00 82.19 275 ALA A CA 1
ATOM 2182 C C . ALA A 1 275 ? 1.478 -16.293 12.115 1.00 82.19 275 ALA A C 1
ATOM 2184 O O . ALA A 1 275 ? 1.564 -17.270 12.845 1.00 82.19 275 ALA A O 1
ATOM 2185 N N . LYS A 1 276 ? 2.378 -15.299 12.166 1.00 73.75 276 LYS A N 1
ATOM 2186 C CA . LYS A 1 276 ? 3.439 -15.243 13.188 1.00 73.75 276 LYS A CA 1
ATOM 2187 C C . LYS A 1 276 ? 2.916 -14.946 14.599 1.00 73.75 276 LYS A C 1
ATOM 2189 O O . LYS A 1 276 ? 3.632 -15.199 15.561 1.00 73.75 276 LYS A O 1
ATOM 2194 N N . PHE A 1 277 ? 1.721 -14.368 14.718 1.00 61.16 277 PHE A N 1
ATOM 2195 C CA . PHE A 1 277 ? 1.151 -13.905 15.989 1.00 61.16 277 PHE A CA 1
ATOM 2196 C C . PHE A 1 277 ? -0.019 -14.771 16.482 1.00 61.16 277 PHE A C 1
ATOM 2198 O O . PHE A 1 277 ? -0.704 -14.376 17.425 1.00 61.16 277 PHE A O 1
ATOM 2205 N N . VAL A 1 278 ? -0.259 -15.924 15.846 1.00 53.97 278 VAL A N 1
ATOM 2206 C CA . VAL A 1 278 ? -1.273 -16.926 16.224 1.00 53.97 278 VAL A CA 1
ATOM 2207 C C . VAL A 1 278 ? -0.573 -18.228 16.569 1.00 53.97 278 VAL A C 1
ATOM 2209 O O . VAL A 1 278 ? -0.951 -18.829 17.596 1.00 53.97 278 VAL A O 1
#

Radius of gyration: 20.78 Å; Cα contacts (8 Å, |Δi|>4): 454; chains: 1; bounding box: 45×45×62 Å

Mean predicted aligned error: 6.68 Å

Organism: NCBI:txid2731247

pLDDT: mean 85.86, std 12.77, range [42.25, 98.25]

Solvent-accessible surface area (backbone atoms only — not comparable to full-atom values): 15699 Å² total; per-residue (Å²): 65,62,69,54,40,51,48,50,15,65,74,45,85,69,45,80,70,83,72,86,46,50,20,73,43,75,51,74,51,75,51,74,58,96,93,41,79,46,76,46,77,42,33,38,76,85,68,88,88,60,32,46,66,32,52,51,68,48,63,64,96,49,75,34,39,25,83,87,79,69,33,48,31,69,66,42,28,41,53,33,51,16,25,28,41,80,87,68,48,76,47,54,89,86,54,85,36,10,78,74,55,44,94,89,43,51,87,70,33,42,24,49,72,66,65,64,47,74,48,79,57,32,80,41,92,30,73,51,73,68,59,53,49,53,52,51,52,45,48,38,75,77,40,75,82,41,34,37,36,39,35,40,74,39,20,45,37,55,86,54,62,89,83,38,79,84,56,44,78,67,16,61,56,75,53,45,78,56,96,73,71,36,43,38,59,49,33,50,54,46,45,51,56,44,47,75,75,40,39,81,76,34,44,82,72,36,36,40,70,46,68,41,39,73,52,21,61,20,88,77,10,37,12,51,40,81,42,88,54,79,70,38,79,48,93,60,100,49,45,43,68,33,54,38,77,39,92,57,57,33,53,68,30,48,28,72,60,23,55,48,36,41,25,48,56,52,38,54,50,53,53,54,60,55,60,75,81,110